Protein 3ZH9 (pdb70)

Secondary structure (DSSP, 8-state):
-HHHHHHHHHTT---SEEEEESS-HHHHHHHHHHHHHHH--GGGHHHHEEEEETTTS-HHHHHHHHTSPPSSSS-EEEEEE--GGGS-S-TTSS----HHHHHHHHHS--TTEEEEEEE--S---TTSHHHHHHHHHSEEEE-PPP-HHHHHHHHHHHHHTTT-EE-HHHHHHHHHHTTT-HHHHHHHHHHHHHHTTT--EE-HHHHHHHPPPPHHHHHHHHHHHHHTT-HHHHHHHHHHHHHTT--HHHHHHHHHHHHHHHHHHHHHHTTT--HHHHHHHHT--HHHHHHHHHHHTTS-HHHHHHHHHHHHHHHHHHHSS---HHHHHHHHHHHHHH-

Structure (mmCIF, N/CA/C/O backbone):
data_3ZH9
#
_entry.id   3ZH9
#
_cell.length_a   81.600
_cell.length_b   81.600
_cell.length_c   157.670
_cell.angle_alpha   90.00
_cell.angle_beta   90.00
_cell.angle_gamma   90.00
#
_symmetry.space_group_name_H-M   'P 43 21 2'
#
loop_
_entity.id
_entity.type
_entity.pdbx_description
1 polymer DELTA
2 non-polymer 'SULFATE ION'
3 non-polymer GLYCEROL
4 water water
#
loop_
_atom_site.group_PDB
_atom_site.id
_atom_site.type_symbol
_atom_site.label_atom_id
_atom_site.label_alt_id
_atom_site.label_comp_id
_atom_site.label_asym_id
_atom_site.label_entity_id
_atom_site.label_seq_id
_atom_site.pdbx_PDB_ins_code
_atom_site.Cartn_x
_atom_site.Cartn_y
_atom_site.Cartn_z
_atom_site.occupancy
_atom_site.B_iso_or_equiv
_atom_site.auth_seq_id
_atom_site.auth_comp_id
_atom_site.auth_asym_id
_atom_site.auth_atom_id
_atom_site.pdbx_PDB_model_num
ATOM 1 N N . MET A 1 1 ? 44.466 48.250 3.426 1.00 69.04 1 MET B N 1
ATOM 2 C CA . MET A 1 1 ? 44.366 49.706 3.400 1.00 63.03 1 MET B CA 1
ATOM 3 C C . MET A 1 1 ? 43.227 50.130 2.469 1.00 59.77 1 MET B C 1
ATOM 4 O O . MET A 1 1 ? 42.781 49.329 1.620 1.00 50.70 1 MET B O 1
ATOM 6 N N . VAL A 1 2 ? 42.773 51.381 2.608 1.00 47.02 2 VAL B N 1
ATOM 7 C CA . VAL A 1 2 ? 41.760 51.911 1.698 1.00 35.84 2 VAL B CA 1
ATOM 8 C C . VAL A 1 2 ? 42.205 51.711 0.253 1.00 35.44 2 VAL B C 1
ATOM 9 O O . VAL A 1 2 ? 41.407 51.378 -0.619 1.00 31.54 2 VAL B O 1
ATOM 13 N N . PHE A 1 3 ? 43.492 51.900 0.001 1.00 31.86 3 PHE B N 1
ATOM 14 C CA . PHE A 1 3 ? 44.010 51.850 -1.365 1.00 38.27 3 PHE B CA 1
ATOM 15 C C . PHE A 1 3 ? 43.910 50.456 -2.013 1.00 37.79 3 PHE B C 1
ATOM 16 O O . PHE A 1 3 ? 43.681 50.328 -3.212 1.00 35.28 3 PHE B O 1
ATOM 24 N N . ASP A 1 4 ? 44.041 49.420 -1.203 1.00 29.57 4 ASP B N 1
ATOM 25 C CA . ASP A 1 4 ? 43.926 48.043 -1.687 1.00 33.68 4 ASP B CA 1
ATOM 26 C C . ASP A 1 4 ? 42.514 47.847 -2.249 1.00 39.99 4 ASP B C 1
ATOM 27 O O . ASP A 1 4 ? 42.332 47.423 -3.389 1.00 36.93 4 ASP B O 1
ATOM 32 N N . VAL A 1 5 ? 41.515 48.189 -1.447 1.00 39.92 5 VAL B N 1
ATOM 33 C CA . VAL A 1 5 ? 40.143 48.137 -1.906 1.00 35.60 5 VAL B CA 1
ATOM 34 C C . VAL A 1 5 ? 39.924 48.990 -3.163 1.00 33.70 5 VAL B C 1
ATOM 35 O O . VAL A 1 5 ? 39.371 48.502 -4.144 1.00 34.09 5 VAL B O 1
ATOM 39 N N . TRP A 1 6 ? 40.371 50.245 -3.156 1.00 35.34 6 TRP B N 1
ATOM 40 C CA . TRP A 1 6 ? 40.091 51.126 -4.295 1.00 31.96 6 TRP B CA 1
ATOM 41 C C . TRP A 1 6 ? 40.676 50.583 -5.586 1.00 37.00 6 TRP B C 1
ATOM 42 O O . TRP A 1 6 ? 40.013 50.568 -6.618 1.00 40.29 6 TRP B O 1
ATOM 53 N N . LYS A 1 7 ? 41.918 50.122 -5.517 1.00 35.13 7 LYS B N 1
ATOM 54 C CA . LYS A 1 7 ? 42.585 49.526 -6.666 1.00 40.27 7 LYS B CA 1
ATOM 55 C C . LYS A 1 7 ? 41.889 48.239 -7.131 1.00 36.74 7 LYS B C 1
ATOM 56 O O . LYS A 1 7 ? 41.733 48.014 -8.330 1.00 35.98 7 LYS B O 1
ATOM 62 N N . SER A 1 8 ? 41.472 47.406 -6.182 1.00 35.99 8 SER B N 1
ATOM 63 C CA . SER A 1 8 ? 40.733 46.174 -6.500 1.00 37.32 8 SER B CA 1
ATOM 64 C C . SER A 1 8 ? 39.451 46.465 -7.287 1.00 33.33 8 SER B C 1
ATOM 65 O O . SER A 1 8 ? 39.176 45.831 -8.305 1.00 39.82 8 SER B O 1
ATOM 68 N N . LEU A 1 9 ? 38.671 47.426 -6.801 1.00 31.60 9 LEU B N 1
ATOM 69 C CA . LEU A 1 9 ? 37.408 47.772 -7.434 1.00 34.15 9 LEU B CA 1
ATOM 70 C C . LEU A 1 9 ? 37.639 48.177 -8.881 1.00 41.79 9 LEU B C 1
ATOM 71 O O . LEU A 1 9 ? 36.858 47.816 -9.761 1.00 36.13 9 LEU B O 1
ATOM 76 N N . LYS A 1 10 ? 38.722 48.917 -9.115 1.00 39.73 10 LYS B N 1
ATOM 77 C CA . LYS A 1 10 ? 39.066 49.367 -10.452 1.00 40.84 10 LYS B CA 1
ATOM 78 C C . LYS A 1 10 ? 39.527 48.234 -11.364 1.00 43.92 10 LYS B C 1
ATOM 79 O O . LYS A 1 10 ? 39.467 48.364 -12.580 1.00 51.15 10 LYS B O 1
ATOM 85 N N . LYS A 1 11 ? 39.997 47.130 -10.791 1.00 41.69 11 LYS B N 1
ATOM 86 C CA . LYS A 1 11 ? 40.397 45.975 -11.603 1.00 36.84 11 LYS B CA 1
ATOM 87 C C . LYS A 1 11 ? 39.217 45.052 -11.884 1.00 34.41 11 LYS B C 1
ATOM 88 O O . LYS A 1 11 ? 39.354 44.028 -12.553 1.00 42.27 11 LYS B O 1
ATOM 94 N N . GLY A 1 12 ? 38.050 45.422 -11.389 1.00 33.51 12 GLY B N 1
ATOM 95 C CA . GLY A 1 12 ? 36.890 44.581 -11.580 1.00 37.03 12 GLY B CA 1
ATOM 96 C C . GLY A 1 12 ? 36.812 43.505 -10.519 1.00 40.14 12 GLY B C 1
ATOM 97 O O . GLY A 1 12 ? 36.045 42.564 -10.645 1.00 39.49 12 GLY B O 1
ATOM 98 N N . GLU A 1 13 ? 37.590 43.653 -9.453 1.00 33.39 13 GLU B N 1
ATOM 99 C CA . GLU A 1 13 ? 37.541 42.689 -8.365 1.00 33.43 13 GLU B CA 1
ATOM 100 C C . GLU A 1 13 ? 36.589 43.175 -7.284 1.00 37.38 13 GLU B C 1
ATOM 101 O O . GLU A 1 13 ? 36.937 44.029 -6.453 1.00 36.88 13 GLU B O 1
ATOM 107 N N . VAL A 1 14 ? 35.365 42.658 -7.323 1.00 30.83 14 VAL B N 1
ATOM 108 C CA . VAL A 1 14 ? 34.354 43.046 -6.350 1.00 32.83 14 VAL B CA 1
ATOM 109 C C . VAL A 1 14 ? 33.900 41.789 -5.642 1.00 36.89 14 VAL B C 1
ATOM 110 O O . VAL A 1 14 ? 33.450 40.851 -6.286 1.00 32.99 14 VAL B O 1
ATOM 114 N N . HIS A 1 15 ? 34.050 41.765 -4.321 1.00 34.39 15 HIS B N 1
ATOM 115 C CA . HIS A 1 15 ? 33.778 40.561 -3.561 1.00 34.38 15 HIS B CA 1
ATOM 116 C C . HIS A 1 15 ? 32.378 40.581 -2.940 1.00 30.47 15 HIS B C 1
ATOM 117 O O . HIS A 1 15 ? 31.755 41.622 -2.856 1.00 31.65 15 HIS B O 1
ATOM 124 N N . PRO A 1 16 ? 31.870 39.406 -2.554 1.00 33.84 16 PRO B N 1
ATOM 125 C CA . PRO A 1 16 ? 30.486 39.304 -2.062 1.00 28.89 16 PRO B CA 1
ATOM 126 C C . PRO A 1 16 ? 30.297 39.929 -0.676 1.00 29.58 16 PRO B C 1
ATOM 127 O O . PRO A 1 16 ? 29.185 40.330 -0.365 1.00 27.57 16 PRO B O 1
ATOM 131 N N . VAL A 1 17 ? 31.354 40.003 0.135 1.00 27.54 17 VAL B N 1
ATOM 132 C CA . VAL A 1 17 ? 31.230 40.519 1.505 1.00 30.98 17 VAL B CA 1
ATOM 133 C C . VAL A 1 17 ? 32.412 41.438 1.865 1.00 30.22 17 VAL B C 1
ATOM 134 O O . VAL A 1 17 ? 33.592 41.048 1.738 1.00 25.17 17 VAL B O 1
ATOM 138 N N . TYR A 1 18 ? 32.090 42.656 2.302 1.00 25.74 18 TYR B N 1
ATOM 139 C CA . TYR A 1 18 ? 33.098 43.584 2.848 1.00 27.24 18 TYR B CA 1
ATOM 140 C C . TYR A 1 18 ? 32.739 43.968 4.266 1.00 31.62 18 TYR B C 1
ATOM 141 O O . TYR A 1 18 ? 31.561 44.041 4.631 1.00 36.10 18 TYR B O 1
ATOM 150 N N . CYS A 1 19 ? 33.768 44.224 5.060 1.00 24.28 19 CYS B N 1
ATOM 151 C CA . CYS A 1 19 ? 33.589 44.826 6.355 1.00 27.71 19 CYS B CA 1
ATOM 152 C C . CYS A 1 19 ? 34.505 46.034 6.438 1.00 29.78 19 CYS B C 1
ATOM 153 O O . CYS A 1 19 ? 35.749 45.908 6.510 1.00 31.73 19 CYS B O 1
ATOM 156 N N . LEU A 1 20 ? 33.887 47.205 6.392 1.00 31.75 20 LEU B N 1
ATOM 157 C CA . LEU A 1 20 ? 34.622 48.461 6.424 1.00 34.14 20 LEU B CA 1
ATOM 158 C C . LEU A 1 20 ? 34.494 49.012 7.841 1.00 42.00 20 LEU B C 1
ATOM 159 O O . LEU A 1 20 ? 33.383 49.232 8.338 1.00 33.91 20 LEU B O 1
ATOM 164 N N . TYR A 1 21 ? 35.621 49.206 8.509 1.00 37.43 21 TYR B N 1
ATOM 165 C CA . TYR A 1 21 ? 35.583 49.662 9.894 1.00 35.99 21 TYR B CA 1
ATOM 166 C C . TYR A 1 21 ? 36.650 50.719 10.168 1.00 33.27 21 TYR B C 1
ATOM 167 O O . TYR A 1 21 ? 37.484 51.017 9.313 1.00 37.63 21 TYR B O 1
ATOM 176 N N . GLY A 1 22 ? 36.611 51.292 11.364 1.00 40.86 22 GLY B N 1
ATOM 177 C CA . GLY A 1 22 ? 37.490 52.398 11.708 1.00 31.46 22 GLY B CA 1
ATOM 178 C C . GLY A 1 22 ? 36.678 53.660 11.868 1.00 39.13 22 GLY B C 1
ATOM 179 O O . GLY A 1 22 ? 35.513 53.736 11.442 1.00 39.48 22 GLY B O 1
ATOM 180 N N . LYS A 1 23 ? 37.293 54.667 12.471 1.00 47.76 23 LYS B N 1
ATOM 181 C CA . LYS A 1 23 ? 36.578 55.891 12.795 1.00 53.56 23 LYS B CA 1
ATOM 182 C C . LYS A 1 23 ? 36.770 56.999 11.761 1.00 53.48 23 LYS B C 1
ATOM 183 O O . LYS A 1 23 ? 36.200 58.079 11.897 1.00 57.14 23 LYS B O 1
ATOM 187 N N . GLU A 1 24 ? 37.569 56.744 10.731 1.00 45.39 24 GLU B N 1
ATOM 188 C CA . GLU A 1 24 ? 37.724 57.747 9.685 1.00 50.09 24 GLU B CA 1
ATOM 189 C C . GLU A 1 24 ? 36.550 57.664 8.710 1.00 51.14 24 GLU B C 1
ATOM 190 O O . GLU A 1 24 ? 36.657 57.085 7.628 1.00 51.38 24 GLU B O 1
ATOM 196 N N . THR A 1 25 ? 35.424 58.250 9.104 1.00 53.38 25 THR B N 1
ATOM 197 C CA . THR A 1 25 ? 34.173 58.032 8.383 1.00 63.41 25 THR B CA 1
ATOM 198 C C . THR A 1 25 ? 34.221 58.505 6.938 1.00 56.52 25 THR B C 1
ATOM 199 O O . THR A 1 25 ? 33.526 57.960 6.081 1.00 57.33 25 THR B O 1
ATOM 203 N N . TYR A 1 26 ? 35.052 59.503 6.666 1.00 46.12 26 TYR B N 1
ATOM 204 C CA . TYR A 1 26 ? 35.142 60.046 5.317 1.00 45.73 26 TYR B CA 1
ATOM 205 C C . TYR A 1 26 ? 35.604 58.978 4.327 1.00 43.11 26 TYR B C 1
ATOM 206 O O . TYR A 1 26 ? 35.077 58.873 3.220 1.00 46.89 26 TYR B O 1
ATOM 215 N N . LEU A 1 27 ? 36.598 58.197 4.736 1.00 39.18 27 LEU B N 1
ATOM 216 C CA . LEU A 1 27 ? 37.098 57.097 3.919 1.00 41.06 27 LEU B CA 1
ATOM 217 C C . LEU A 1 27 ? 36.105 55.935 3.827 1.00 40.71 27 LEU B C 1
ATOM 218 O O . LEU A 1 27 ? 36.024 55.247 2.807 1.00 40.10 27 LEU B O 1
ATOM 223 N N . LEU A 1 28 ? 35.357 55.706 4.895 1.00 40.17 28 LEU B N 1
ATOM 224 C CA . LEU A 1 28 ? 34.293 54.719 4.820 1.00 44.42 28 LEU B CA 1
ATOM 225 C C . LEU A 1 28 ? 33.303 55.177 3.751 1.00 40.34 28 LEU B C 1
ATOM 226 O O . LEU A 1 28 ? 32.924 54.409 2.868 1.00 41.85 28 LEU B O 1
ATOM 231 N N . GLN A 1 29 ? 32.931 56.452 3.817 1.00 45.50 29 GLN B N 1
ATOM 232 C CA . GLN A 1 29 ? 31.955 57.014 2.895 1.00 49.19 29 GLN B CA 1
ATOM 233 C C . GLN A 1 29 ? 32.466 56.949 1.484 1.00 37.44 29 GLN B C 1
ATOM 234 O O . GLN A 1 29 ? 31.742 56.560 0.581 1.00 39.40 29 GLN B O 1
ATOM 240 N N . GLU A 1 30 ? 33.716 57.341 1.288 1.00 36.81 30 GLU B N 1
ATOM 241 C CA . GLU A 1 30 ? 34.276 57.382 -0.059 1.00 37.50 30 GLU B CA 1
ATOM 242 C C . GLU A 1 30 ? 34.331 55.968 -0.672 1.00 38.65 30 GLU B C 1
ATOM 243 O O . GLU A 1 30 ? 34.070 55.778 -1.860 1.00 48.22 30 GLU B O 1
ATOM 249 N N . THR A 1 31 ? 34.637 54.978 0.159 1.00 38.89 31 THR B N 1
ATOM 250 C CA . THR A 1 31 ? 34.763 53.588 -0.291 1.00 37.86 31 THR B CA 1
ATOM 251 C C . THR A 1 31 ? 33.402 52.988 -0.648 1.00 34.98 31 THR B C 1
ATOM 252 O O . THR A 1 31 ? 33.249 52.316 -1.669 1.00 41.67 31 THR B O 1
ATOM 256 N N . VAL A 1 32 ? 32.418 53.228 0.209 1.00 40.34 32 VAL B N 1
ATOM 257 C CA . VAL A 1 32 ? 31.052 52.798 -0.057 1.00 45.10 32 VAL B CA 1
ATOM 258 C C . VAL A 1 32 ? 30.586 53.389 -1.384 1.00 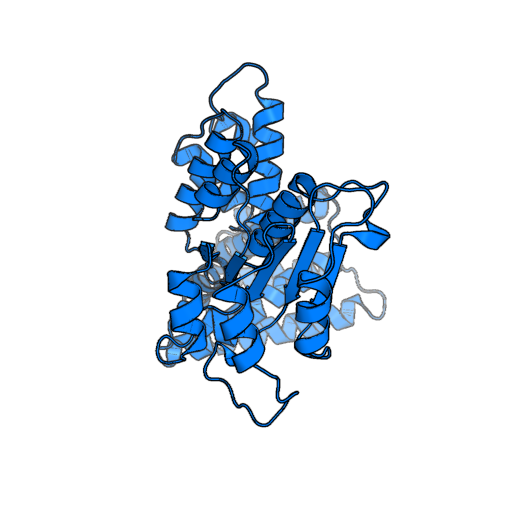43.41 32 VAL B C 1
ATOM 259 O O . VAL A 1 32 ? 29.920 52.733 -2.180 1.00 39.39 32 VAL B O 1
ATOM 263 N N . SER A 1 33 ? 30.964 54.638 -1.625 1.00 41.84 33 SER B N 1
ATOM 264 C CA . SER A 1 33 ? 30.592 55.311 -2.859 1.00 43.60 33 SER B CA 1
ATOM 265 C C . SER A 1 33 ? 31.256 54.659 -4.078 1.00 42.79 33 SER B C 1
ATOM 266 O O . SER A 1 33 ? 30.621 54.469 -5.120 1.00 41.53 33 SER B O 1
ATOM 269 N N . ARG A 1 34 ? 32.535 54.312 -3.952 1.00 38.84 34 ARG B N 1
ATOM 270 C CA . ARG A 1 34 ? 33.228 53.650 -5.055 1.00 39.44 34 ARG B CA 1
ATOM 271 C C . ARG A 1 34 ? 32.645 52.263 -5.304 1.00 41.01 34 ARG B C 1
ATOM 272 O O . ARG A 1 34 ? 32.619 51.784 -6.440 1.00 44.09 34 ARG B O 1
ATOM 280 N N . ILE A 1 35 ? 32.173 51.609 -4.253 1.00 37.64 35 ILE B N 1
ATOM 281 C CA . ILE A 1 35 ? 31.638 50.268 -4.457 1.00 45.96 35 ILE B CA 1
ATOM 282 C C . ILE A 1 35 ? 30.308 50.383 -5.182 1.00 45.14 35 ILE B C 1
ATOM 283 O O . ILE A 1 35 ? 30.008 49.587 -6.057 1.00 45.89 35 ILE B O 1
ATOM 288 N N . ARG A 1 36 ? 29.532 51.399 -4.812 1.00 48.06 36 ARG B N 1
ATOM 289 C CA . ARG A 1 36 ? 28.248 51.690 -5.443 1.00 49.07 36 ARG B CA 1
ATOM 290 C C . ARG A 1 36 ? 28.413 52.009 -6.928 1.00 51.54 36 ARG B C 1
ATOM 291 O O . ARG A 1 36 ? 27.719 51.443 -7.774 1.00 47.61 36 ARG B O 1
ATOM 299 N N . GLN A 1 37 ? 29.336 52.914 -7.238 1.00 50.53 37 GLN B N 1
ATOM 300 C CA . GLN A 1 37 ? 29.656 53.262 -8.623 1.00 47.14 37 GLN B CA 1
ATOM 301 C C . GLN A 1 37 ? 30.078 52.031 -9.408 1.00 53.75 37 GLN B C 1
ATOM 302 O O . GLN A 1 37 ? 29.910 51.966 -10.624 1.00 53.17 37 GLN B O 1
ATOM 308 N N . THR A 1 38 ? 30.652 51.057 -8.711 1.00 50.93 38 THR B N 1
ATOM 309 C CA . THR A 1 38 ? 31.072 49.825 -9.367 1.00 43.88 38 THR B CA 1
ATOM 310 C C . THR A 1 38 ? 29.906 48.847 -9.643 1.00 45.24 38 THR B C 1
ATOM 311 O O . THR A 1 38 ? 29.841 48.258 -10.717 1.00 42.73 38 THR B O 1
ATOM 315 N N . VAL A 1 39 ? 28.990 48.664 -8.694 1.00 46.10 39 VAL B N 1
ATOM 316 C CA . VAL A 1 39 ? 27.985 47.606 -8.869 1.00 51.99 39 VAL B CA 1
ATOM 317 C C . VAL A 1 39 ? 26.600 48.100 -9.299 1.00 49.55 39 VAL B C 1
ATOM 318 O O . VAL A 1 39 ? 25.867 47.379 -9.964 1.00 58.53 39 VAL B O 1
ATOM 322 N N . VAL A 1 40 ? 26.241 49.320 -8.919 1.00 48.89 40 VAL B N 1
ATOM 323 C CA . VAL A 1 40 ? 24.892 49.827 -9.161 1.00 57.09 40 VAL B CA 1
ATOM 324 C C . VAL A 1 40 ? 24.788 50.659 -10.439 1.00 59.72 40 VAL B C 1
ATOM 325 O O . VAL A 1 40 ? 25.678 51.455 -10.751 1.00 52.83 40 VAL B O 1
ATOM 329 N N . ASP A 1 41 ? 23.696 50.450 -11.177 1.00 60.02 41 ASP B N 1
ATOM 330 C CA . ASP A 1 41 ? 23.375 51.238 -12.363 1.00 63.53 41 ASP B CA 1
ATOM 331 C C . ASP A 1 41 ? 22.223 52.161 -12.009 1.00 67.19 41 ASP B C 1
ATOM 332 O O . ASP A 1 41 ? 21.220 51.725 -11.445 1.00 69.10 41 ASP B O 1
ATOM 337 N N . GLN A 1 42 ? 22.355 53.438 -12.336 1.00 68.44 42 GLN B N 1
ATOM 338 C CA . GLN A 1 42 ? 21.349 54.404 -11.917 1.00 76.11 42 GLN B CA 1
ATOM 339 C C . GLN A 1 42 ? 19.932 54.039 -12.362 1.00 76.38 42 GLN B C 1
ATOM 340 O O . GLN A 1 42 ? 18.966 54.355 -11.667 1.00 75.90 42 GLN B O 1
ATOM 346 N N . GLU A 1 43 ? 19.812 53.362 -13.504 1.00 73.76 43 GLU B N 1
ATOM 347 C CA . GLU A 1 43 ? 18.498 53.018 -14.051 1.00 69.52 43 GLU B CA 1
ATOM 348 C C . GLU A 1 43 ? 17.759 51.980 -13.203 1.00 69.63 43 GLU B C 1
ATOM 349 O O . GLU A 1 43 ? 16.534 51.868 -13.282 1.00 79.69 43 GLU B O 1
ATOM 351 N N . THR A 1 44 ? 18.501 51.232 -12.388 1.00 55.46 44 THR B N 1
ATOM 352 C CA . THR A 1 44 ? 17.913 50.185 -11.553 1.00 56.42 44 THR B CA 1
ATOM 353 C C . THR A 1 44 ? 18.247 50.349 -10.063 1.00 59.38 44 THR B C 1
ATOM 354 O O . THR A 1 44 ? 18.081 49.416 -9.276 1.00 53.10 44 THR B O 1
ATOM 358 N N . LYS A 1 45 ? 18.718 51.535 -9.675 1.00 58.75 45 LYS B N 1
ATOM 359 C CA . LYS A 1 45 ? 19.217 51.744 -8.311 1.00 54.92 45 LYS B CA 1
ATOM 360 C C . LYS A 1 45 ? 18.117 51.581 -7.258 1.00 58.81 45 LYS B C 1
ATOM 361 O O . LYS A 1 45 ? 18.386 51.186 -6.117 1.00 62.45 45 LYS B O 1
ATOM 366 N N . ASP A 1 46 ? 16.877 51.871 -7.641 1.00 59.42 46 ASP B N 1
ATOM 367 C CA . ASP A 1 46 ? 15.748 51.677 -6.733 1.00 68.02 46 ASP B CA 1
ATOM 368 C C . ASP A 1 46 ? 15.558 50.201 -6.379 1.00 66.70 46 ASP B C 1
ATOM 369 O O . ASP A 1 46 ? 14.996 49.865 -5.327 1.00 62.16 46 ASP B O 1
ATOM 374 N N . PHE A 1 47 ? 16.002 49.322 -7.275 1.00 58.14 47 PHE B N 1
ATOM 375 C CA . PHE A 1 47 ? 15.745 47.898 -7.133 1.00 45.31 47 PHE B CA 1
ATOM 376 C C . PHE A 1 47 ? 16.959 47.136 -6.621 1.00 46.82 47 PHE B C 1
ATOM 377 O O . PHE A 1 47 ? 16.816 46.105 -5.969 1.00 50.74 47 PHE B O 1
ATOM 385 N N . ASN A 1 48 ? 18.151 47.644 -6.914 1.00 46.57 48 ASN B N 1
ATOM 386 C CA . ASN A 1 48 ? 19.370 46.868 -6.681 1.00 47.37 48 ASN B CA 1
ATOM 387 C C . ASN A 1 48 ? 20.289 47.482 -5.627 1.00 44.63 48 ASN B C 1
ATOM 388 O O . ASN A 1 48 ? 21.440 47.070 -5.461 1.00 43.57 48 ASN B O 1
ATOM 393 N N . LEU A 1 49 ? 19.772 48.468 -4.907 1.00 39.13 49 LEU B N 1
ATOM 394 C CA . LEU A 1 49 ? 20.533 49.078 -3.830 1.00 40.29 49 LEU B CA 1
ATOM 395 C C . LEU A 1 49 ? 19.671 49.143 -2.589 1.00 47.25 49 LEU B C 1
ATOM 396 O O . LEU A 1 49 ? 18.523 49.569 -2.656 1.00 50.62 49 LEU B O 1
ATOM 401 N N . SER A 1 50 ? 20.204 48.699 -1.458 1.00 46.86 50 SER B N 1
ATOM 402 C CA . SER A 1 50 ? 19.475 48.815 -0.201 1.00 47.31 50 SER B CA 1
ATOM 403 C C . SER A 1 50 ? 20.432 49.219 0.898 1.00 51.67 50 SER B C 1
ATOM 404 O O . SER A 1 50 ? 21.555 48.708 0.980 1.00 43.70 50 SER B O 1
ATOM 407 N N . VAL A 1 51 ? 19.978 50.138 1.741 1.00 49.06 51 VAL B N 1
ATOM 408 C CA . VAL A 1 51 ? 20.748 50.587 2.885 1.00 41.02 51 VAL B CA 1
ATOM 409 C C . VAL A 1 51 ? 19.970 50.369 4.181 1.00 47.73 51 VAL B C 1
ATOM 410 O O . VAL A 1 51 ? 18.812 50.785 4.311 1.00 48.37 51 VAL B O 1
ATOM 414 N N . PHE A 1 52 ? 20.603 49.712 5.139 1.00 43.24 52 PHE B N 1
ATOM 415 C CA . PHE A 1 52 ? 19.985 49.513 6.441 1.00 45.06 52 PHE B CA 1
ATOM 416 C C . PHE A 1 52 ? 20.851 50.117 7.544 1.00 50.49 52 PHE B C 1
ATOM 417 O O . PHE A 1 52 ? 22.065 50.236 7.392 1.00 50.01 52 PHE B O 1
ATOM 425 N N . ASP A 1 53 ? 20.220 50.497 8.652 1.00 51.02 53 ASP B N 1
ATOM 426 C CA . ASP A 1 53 ? 20.938 50.980 9.833 1.00 49.82 53 ASP B CA 1
ATOM 427 C C . ASP A 1 53 ? 20.522 50.109 11.020 1.00 50.07 53 ASP B C 1
ATOM 428 O O . ASP A 1 53 ? 19.374 50.149 11.457 1.00 52.79 53 ASP B O 1
ATOM 433 N N . LEU A 1 54 ? 21.448 49.310 11.534 1.00 49.03 54 LEU B N 1
ATOM 434 C CA . LEU A 1 54 ? 21.106 48.356 12.581 1.00 49.41 54 LEU B CA 1
ATOM 435 C C . LEU A 1 54 ? 20.750 49.018 13.919 1.00 53.39 54 LEU B C 1
ATOM 436 O O . LEU A 1 54 ? 20.371 48.336 14.873 1.00 58.79 54 LEU B O 1
ATOM 441 N N . GLU A 1 55 ? 20.875 50.339 13.989 1.00 44.64 55 GLU B N 1
ATOM 442 C CA . GLU A 1 55 ? 20.385 51.072 15.147 1.00 55.91 55 GLU B CA 1
ATOM 443 C C . GLU A 1 55 ? 18.862 50.997 15.208 1.00 56.65 55 GLU B C 1
ATOM 444 O O . GLU A 1 55 ? 18.274 51.104 16.283 1.00 56.54 55 GLU B O 1
ATOM 450 N N . GLU A 1 56 ? 18.237 50.981 14.035 1.00 52.94 56 GLU B N 1
ATOM 451 C CA . GLU A 1 56 ? 16.783 50.988 13.922 1.00 60.51 56 GLU B CA 1
ATOM 452 C C . GLU A 1 56 ? 16.126 49.938 13.023 1.00 57.94 56 GLU B C 1
ATOM 453 O O . GLU A 1 56 ? 14.913 49.794 13.043 1.00 57.92 56 GLU B O 1
ATOM 459 N N . ASP A 1 57 ? 16.913 49.229 12.225 1.00 48.80 57 ASP B N 1
ATOM 460 C CA . ASP A 1 57 ? 16.377 48.286 11.240 1.00 46.62 57 ASP B CA 1
ATOM 461 C C . ASP A 1 57 ? 16.732 46.856 11.600 1.00 50.77 57 ASP B C 1
ATOM 462 O O . ASP A 1 57 ? 17.768 46.611 12.218 1.00 55.64 57 ASP B O 1
ATOM 467 N N . PRO A 1 58 ? 15.871 45.904 11.207 1.00 50.45 58 PRO B N 1
ATOM 468 C CA . PRO A 1 58 ? 16.093 44.475 11.459 1.00 43.21 58 PRO B CA 1
ATOM 469 C C . PRO A 1 58 ? 17.148 43.862 10.534 1.00 47.32 58 PRO B C 1
ATOM 470 O O . PRO A 1 58 ? 17.150 44.093 9.325 1.00 47.50 58 PRO B O 1
ATOM 474 N N . LEU A 1 59 ? 18.035 43.069 11.117 1.00 51.37 59 LEU B N 1
ATOM 475 C CA . LEU A 1 59 ? 19.083 42.409 10.359 1.00 51.06 59 LEU B CA 1
ATOM 476 C C . LEU A 1 59 ? 18.485 41.445 9.342 1.00 55.43 59 LEU B C 1
ATOM 477 O O . LEU A 1 59 ? 19.000 41.295 8.241 1.00 60.97 59 LEU B O 1
ATOM 482 N N . ASP A 1 60 ? 17.384 40.803 9.703 1.00 59.31 60 ASP B N 1
ATOM 483 C CA . ASP A 1 60 ? 16.798 39.788 8.835 1.00 66.56 60 ASP B CA 1
ATOM 484 C C . ASP A 1 60 ? 16.342 40.350 7.484 1.00 61.03 60 ASP B C 1
ATOM 485 O O . ASP A 1 60 ? 16.377 39.649 6.471 1.00 58.84 60 ASP B O 1
ATOM 490 N N . GLN A 1 61 ? 15.922 41.609 7.464 1.00 50.95 61 GLN B N 1
ATOM 491 C CA . GLN A 1 61 ? 15.448 42.212 6.224 1.00 48.66 61 GLN B CA 1
ATOM 492 C C . GLN A 1 61 ? 16.631 42.489 5.291 1.00 49.39 61 GLN B C 1
ATOM 493 O O . GLN A 1 61 ? 16.531 42.311 4.078 1.00 47.50 61 GLN B O 1
ATOM 499 N N . ALA A 1 62 ? 17.746 42.918 5.877 1.00 43.32 62 ALA B N 1
ATOM 500 C CA . ALA A 1 62 ? 18.991 43.102 5.146 1.00 40.64 62 ALA B CA 1
ATOM 501 C C . ALA A 1 62 ? 19.427 41.787 4.517 1.00 42.81 62 ALA B C 1
ATOM 502 O O . ALA A 1 62 ? 19.786 41.747 3.349 1.00 46.64 62 ALA B O 1
ATOM 504 N N . ILE A 1 63 ? 19.373 40.704 5.282 1.00 44.89 63 ILE B N 1
ATOM 505 C CA . ILE A 1 63 ? 19.717 39.391 4.732 1.00 47.54 63 ILE B CA 1
ATOM 506 C C . ILE A 1 63 ? 18.728 38.916 3.663 1.00 52.96 63 ILE B C 1
ATOM 507 O O . ILE A 1 63 ? 19.130 38.311 2.655 1.00 44.44 63 ILE B O 1
ATOM 512 N N . ALA A 1 64 ? 17.440 39.182 3.869 1.00 48.12 64 ALA B N 1
ATOM 513 C CA . ALA A 1 64 ? 16.434 38.774 2.892 1.00 47.09 64 ALA B CA 1
ATOM 514 C C . ALA A 1 64 ? 16.650 39.531 1.582 1.00 43.56 64 ALA B C 1
ATOM 515 O O . ALA A 1 64 ? 16.513 38.970 0.487 1.00 39.29 64 ALA B O 1
ATOM 517 N N . ASP A 1 65 ? 16.993 40.809 1.691 1.00 33.60 65 ASP B N 1
ATOM 518 C CA . ASP A 1 65 ? 17.391 41.565 0.501 1.00 45.52 65 ASP B CA 1
ATOM 519 C C . ASP A 1 65 ? 18.612 40.958 -0.185 1.00 40.34 65 ASP B C 1
ATOM 520 O O . ASP A 1 65 ? 18.659 40.849 -1.411 1.00 42.40 65 ASP B O 1
ATOM 525 N N . ALA A 1 66 ? 19.601 40.577 0.612 1.00 40.19 66 ALA B N 1
ATOM 526 C CA . ALA A 1 66 ? 20.868 40.099 0.063 1.00 36.73 66 ALA B CA 1
ATOM 527 C C . ALA A 1 66 ? 20.621 38.808 -0.705 1.00 44.71 66 ALA B C 1
ATOM 528 O O . ALA A 1 66 ? 21.310 38.498 -1.677 1.00 36.78 66 ALA B O 1
ATOM 530 N N . GLU A 1 67 ? 19.602 38.066 -0.284 1.00 46.84 67 GLU B N 1
ATOM 531 C CA . GLU A 1 67 ? 19.322 36.789 -0.909 1.00 46.47 67 GLU B CA 1
ATOM 532 C C . GLU A 1 67 ? 18.337 36.879 -2.073 1.00 48.93 67 GLU B C 1
ATOM 533 O O . GLU A 1 67 ? 17.911 35.872 -2.616 1.00 54.17 67 GLU B O 1
ATOM 539 N N . THR A 1 68 ? 18.013 38.102 -2.474 1.00 52.43 68 THR B N 1
ATOM 540 C CA . THR A 1 68 ? 17.162 38.335 -3.635 1.00 44.07 68 THR B CA 1
ATOM 541 C C . THR A 1 68 ? 18.029 38.511 -4.875 1.00 43.07 68 THR B C 1
ATOM 542 O O . THR A 1 68 ? 19.056 39.191 -4.821 1.00 45.91 68 THR B O 1
ATOM 546 N N . PHE A 1 69 ? 17.629 37.901 -5.988 1.00 43.07 69 PHE B N 1
ATOM 547 C CA . PHE A 1 69 ? 18.304 38.128 -7.259 1.00 40.36 69 PHE B CA 1
ATOM 548 C C . PHE A 1 69 ? 18.292 39.613 -7.595 1.00 46.89 69 PHE B C 1
ATOM 549 O O . PHE A 1 69 ? 17.337 40.320 -7.272 1.00 48.07 69 PHE B O 1
ATOM 557 N N . PRO A 1 70 ? 19.349 40.091 -8.264 1.00 43.07 70 PRO B N 1
ATOM 558 C CA . PRO A 1 70 ? 19.275 41.454 -8.786 1.00 44.35 70 PRO B CA 1
ATOM 559 C C . PRO A 1 70 ? 18.133 41.567 -9.787 1.00 49.05 70 PRO B C 1
ATOM 560 O O . PRO A 1 70 ? 17.693 40.589 -10.414 1.00 45.25 70 PRO B O 1
ATOM 564 N N . PHE A 1 71 ? 17.645 42.782 -9.944 1.00 49.77 71 PHE B N 1
ATOM 565 C CA . PHE A 1 71 ? 16.535 42.998 -10.837 1.00 48.86 71 PHE B CA 1
ATOM 566 C C . PHE A 1 71 ? 17.027 43.762 -12.048 1.00 47.52 71 PHE B C 1
ATOM 567 O O . PHE A 1 71 ? 17.439 44.921 -11.938 1.00 50.24 71 PHE B O 1
ATOM 575 N N . MET A 1 72 ? 16.987 43.100 -13.200 1.00 49.31 72 MET B N 1
ATOM 576 C CA . MET A 1 72 ? 17.458 43.689 -14.447 1.00 52.74 72 MET B CA 1
ATOM 577 C C . MET A 1 72 ? 18.840 44.291 -14.261 1.00 55.57 72 MET B C 1
ATOM 578 O O . MET A 1 72 ? 19.108 45.419 -14.680 1.00 57.44 72 MET B O 1
ATOM 583 N N . GLY A 1 73 ? 19.707 43.520 -13.615 1.00 49.72 73 GLY B N 1
ATOM 584 C CA . GLY A 1 73 ? 21.067 43.932 -13.341 1.00 52.41 73 GLY B CA 1
ATOM 585 C C . GLY A 1 73 ? 21.878 42.695 -13.033 1.00 60.03 73 GLY B C 1
ATOM 586 O O . GLY A 1 73 ? 21.310 41.626 -12.803 1.00 62.67 73 GLY B O 1
ATOM 587 N N . GLU A 1 74 ? 23.200 42.835 -13.026 1.00 62.38 74 GLU B N 1
ATOM 588 C CA . GLU A 1 74 ? 24.087 41.707 -12.773 1.00 61.70 74 GLU B CA 1
ATOM 589 C C . GLU A 1 74 ? 24.287 41.513 -11.279 1.00 51.25 74 GLU B C 1
ATOM 590 O O . GLU A 1 74 ? 24.456 40.395 -10.806 1.00 53.12 74 GLU B O 1
ATOM 592 N N . ARG A 1 75 ? 24.269 42.611 -10.535 1.00 44.48 75 ARG B N 1
ATOM 593 C CA . ARG A 1 75 ? 24.560 42.554 -9.113 1.00 39.03 75 ARG B CA 1
ATOM 594 C C . ARG A 1 75 ? 23.651 43.459 -8.313 1.00 40.08 75 ARG B C 1
ATOM 595 O O . ARG A 1 75 ? 23.106 44.434 -8.823 1.00 45.69 75 ARG B O 1
ATOM 603 N N . ARG A 1 76 ? 23.544 43.136 -7.032 1.00 39.29 76 ARG B N 1
ATOM 604 C CA . ARG A 1 76 ? 22.756 43.874 -6.070 1.00 41.34 76 ARG B CA 1
ATOM 605 C C . AR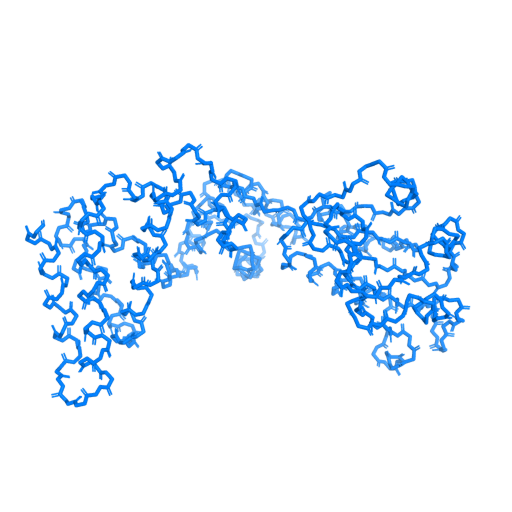G A 1 76 ? 23.747 44.397 -5.022 1.00 36.92 76 ARG B C 1
ATOM 606 O O . ARG A 1 76 ? 24.788 43.786 -4.800 1.00 33.54 76 ARG B O 1
ATOM 614 N N . LEU A 1 77 ? 23.455 45.548 -4.423 1.00 36.68 77 LEU B N 1
ATOM 615 C CA . LEU A 1 77 ? 24.289 46.099 -3.359 1.00 32.85 77 LEU B CA 1
ATOM 616 C C . LEU A 1 77 ? 23.476 46.255 -2.084 1.00 38.84 77 LEU B C 1
ATOM 617 O O . LEU A 1 77 ? 22.432 46.896 -2.082 1.00 38.01 77 LEU B O 1
ATOM 622 N N . VAL A 1 78 ? 23.956 45.676 -0.993 1.00 36.85 78 VAL B N 1
ATOM 623 C CA . VAL A 1 78 ? 23.242 45.762 0.270 1.00 34.19 78 VAL B CA 1
ATOM 624 C C . VAL A 1 78 ? 24.181 46.322 1.324 1.00 38.28 78 VAL B C 1
ATOM 625 O O . VAL A 1 78 ? 25.234 45.740 1.606 1.00 36.90 78 VAL B O 1
ATOM 629 N N . ILE A 1 79 ? 23.806 47.464 1.889 1.00 35.96 79 ILE B N 1
ATOM 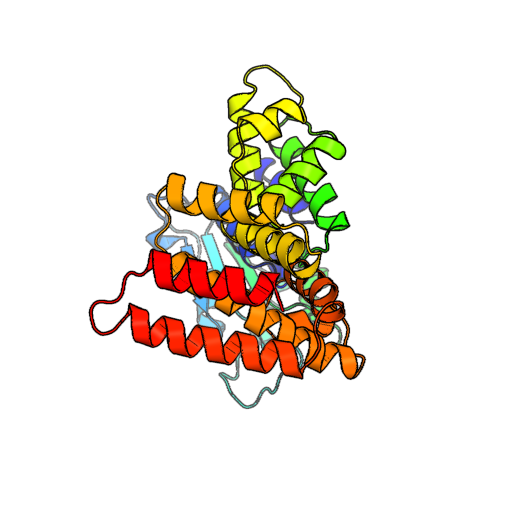630 C CA . ILE A 1 79 ? 24.640 48.137 2.872 1.00 40.39 79 ILE B CA 1
ATOM 631 C C . ILE A 1 79 ? 24.001 48.062 4.251 1.00 41.24 79 ILE B C 1
ATOM 632 O O . ILE A 1 79 ? 22.814 48.358 4.428 1.00 44.27 79 ILE B O 1
ATOM 637 N N . VAL A 1 80 ? 24.798 47.641 5.221 1.00 39.72 80 VAL B N 1
ATOM 638 C CA . VAL A 1 80 ? 24.329 47.434 6.580 1.00 37.30 80 VAL B CA 1
ATOM 639 C C . VAL A 1 80 ? 25.199 48.218 7.545 1.00 41.44 80 VAL B C 1
ATOM 640 O O . VAL A 1 80 ? 26.333 47.819 7.838 1.00 39.68 80 VAL B O 1
ATOM 644 N N . LYS A 1 81 ? 24.675 49.343 8.030 1.00 42.29 81 LYS B N 1
ATOM 645 C CA . LYS A 1 81 ? 25.436 50.211 8.930 1.00 44.11 81 LYS B CA 1
ATOM 646 C C . LYS A 1 81 ? 25.278 49.854 10.408 1.00 46.47 81 LYS B C 1
ATOM 647 O O . LYS A 1 81 ? 24.227 49.359 10.833 1.00 44.04 81 LYS B O 1
ATOM 653 N N . ASN A 1 82 ? 26.334 50.123 11.178 1.00 45.04 82 ASN B N 1
ATOM 654 C CA . ASN A 1 82 ? 26.308 50.102 12.648 1.00 45.56 82 ASN B CA 1
ATOM 655 C C . ASN A 1 82 ? 26.049 48.758 13.330 1.00 50.40 82 ASN B C 1
ATOM 656 O O . ASN A 1 82 ? 25.117 48.639 14.129 1.00 49.11 82 ASN B O 1
ATOM 661 N N . PRO A 1 83 ? 26.873 47.748 13.023 1.00 46.33 83 PRO B N 1
ATOM 662 C CA . PRO A 1 83 ? 26.818 46.485 13.766 1.00 48.33 83 PRO B CA 1
ATOM 663 C C . PRO A 1 83 ? 27.503 46.627 15.126 1.00 47.23 83 PRO B C 1
ATOM 664 O O . PRO A 1 83 ? 28.590 46.084 15.325 1.00 42.54 83 PRO B O 1
ATOM 668 N N . TYR A 1 84 ? 26.859 47.349 16.042 1.00 42.82 84 TYR B N 1
ATOM 669 C CA . TYR A 1 84 ? 27.416 47.643 17.363 1.00 46.35 84 TYR B CA 1
ATOM 670 C C . TYR A 1 84 ? 27.730 46.379 18.152 1.00 53.43 84 TYR B C 1
ATOM 671 O O . TYR A 1 84 ? 28.588 46.384 19.029 1.00 52.81 84 TYR B O 1
ATOM 680 N N . PHE A 1 85 ? 27.028 45.299 17.837 1.00 48.78 85 PHE B N 1
ATOM 681 C CA . PHE A 1 85 ? 27.258 44.025 18.500 1.00 52.82 85 PHE B CA 1
ATOM 682 C C . PHE A 1 85 ? 28.612 43.414 18.121 1.00 56.95 85 PHE B C 1
ATOM 683 O O . PHE A 1 85 ? 28.985 42.371 18.647 1.00 61.43 85 PHE B O 1
ATOM 691 N N . LEU A 1 86 ? 29.333 44.057 17.204 1.00 53.73 86 LEU B N 1
ATOM 692 C CA . LEU A 1 86 ? 30.704 43.656 16.877 1.00 56.95 86 LEU B CA 1
ATOM 693 C C . LEU A 1 86 ? 31.712 44.240 17.873 1.00 59.81 86 LEU B C 1
ATOM 694 O O . LEU A 1 86 ? 32.859 43.793 17.941 1.00 53.35 86 LEU B O 1
ATOM 699 N N . THR A 1 87 ? 31.270 45.242 18.634 1.00 60.71 87 THR B N 1
ATOM 700 C CA . THR A 1 87 ? 32.068 45.846 19.703 1.00 67.02 87 THR B CA 1
ATOM 701 C C . THR A 1 87 ? 31.722 45.223 21.053 1.00 75.55 87 THR B C 1
ATOM 702 O O . THR A 1 87 ? 30.975 44.249 21.122 1.00 72.28 87 THR B O 1
ATOM 706 N N . GLY A 1 88 ? 32.252 45.799 22.128 1.00 89.00 88 GLY B N 1
ATOM 707 C CA . GLY A 1 88 ? 31.965 45.316 23.469 1.00 96.37 88 GLY B CA 1
ATOM 708 C C . GLY A 1 88 ? 31.078 46.240 24.286 1.00 103.73 88 GLY B C 1
ATOM 709 O O . GLY A 1 88 ? 31.073 46.173 25.513 1.00 108.13 88 GLY B O 1
ATOM 710 N N . GLU A 1 89 ? 30.318 47.095 23.606 1.00 109.31 89 GLU B N 1
ATOM 711 C CA . GLU A 1 89 ? 29.478 48.088 24.276 1.00 117.74 89 GLU B CA 1
ATOM 712 C C . GLU A 1 89 ? 28.275 47.478 25.002 1.00 125.22 89 GLU B C 1
ATOM 713 O O . GLU A 1 89 ? 27.933 46.314 24.789 1.00 124.23 89 GLU B O 1
ATOM 715 N N . LYS A 1 90 ? 27.640 48.282 25.854 1.00 130.72 90 LYS B N 1
ATOM 716 C CA . LYS A 1 90 ? 26.486 47.847 26.641 1.00 134.95 90 LYS B CA 1
ATOM 717 C C . LYS A 1 90 ? 25.325 47.407 25.755 1.00 137.69 90 LYS B C 1
ATOM 718 O O . LYS A 1 90 ? 24.694 48.227 25.088 1.00 134.10 90 LYS B O 1
ATOM 720 N N . LYS A 1 91 ? 25.038 46.109 25.777 1.00 145.00 91 LYS B N 1
ATOM 721 C CA . LYS A 1 91 ? 24.101 45.497 24.838 1.00 151.47 91 LYS B CA 1
ATOM 722 C C . LYS A 1 91 ? 22.623 45.651 25.207 1.00 159.42 91 LYS B C 1
ATOM 723 O O . LYS A 1 91 ? 21.748 45.180 24.476 1.00 160.79 91 LYS B O 1
ATOM 725 N N . LYS A 1 92 ? 22.341 46.310 26.327 1.00 162.41 92 LYS B N 1
ATOM 726 C CA . LYS A 1 92 ? 20.966 46.429 26.810 1.00 162.78 92 LYS B CA 1
ATOM 727 C C . LYS A 1 92 ? 20.163 47.508 26.082 1.00 161.61 92 LYS B C 1
ATOM 728 O O . LYS A 1 92 ? 18.937 47.427 25.992 1.00 162.91 92 LYS B O 1
ATOM 730 N N . GLU A 1 93 ? 20.835 48.557 25.632 1.00 156.91 93 GLU B N 1
ATOM 731 C CA . GLU A 1 93 ? 20.154 49.716 25.048 1.00 150.51 93 GLU B CA 1
ATOM 732 C C . GLU A 1 93 ? 19.343 49.587 23.748 1.00 140.37 93 GLU B C 1
ATOM 733 O O . GLU A 1 93 ? 18.286 50.199 23.625 1.00 141.72 93 GLU B O 1
ATOM 735 N N . LYS A 1 94 ? 19.837 48.828 22.777 1.00 125.34 94 LYS B N 1
ATOM 736 C CA . LYS A 1 94 ? 19.200 48.779 21.463 1.00 111.30 94 LYS B CA 1
ATOM 737 C C . LYS A 1 94 ? 18.633 47.426 21.023 1.00 99.31 94 LYS B C 1
ATOM 738 O O . LYS A 1 94 ? 18.536 46.505 21.824 1.00 101.52 94 LYS B O 1
ATOM 740 N N . ILE A 1 95 ? 18.227 47.345 19.755 1.00 79.63 95 ILE B N 1
ATOM 741 C CA . ILE A 1 95 ? 17.631 46.135 19.177 1.00 82.00 95 ILE B CA 1
ATOM 742 C C . ILE A 1 95 ? 18.474 44.874 19.396 1.00 83.77 95 ILE B C 1
ATOM 743 O O . ILE A 1 95 ? 19.699 44.899 19.254 1.00 79.76 95 ILE B O 1
ATOM 748 N N . GLU A 1 96 ? 17.811 43.771 19.726 1.00 86.11 96 GLU B N 1
ATOM 749 C CA . GLU A 1 96 ? 18.486 42.488 19.882 1.00 86.40 96 GLU B CA 1
ATOM 750 C C . GLU A 1 96 ? 18.432 41.713 18.572 1.00 88.25 96 GLU B C 1
ATOM 751 O O . GLU A 1 96 ? 17.476 40.982 18.312 1.00 95.02 96 GLU B O 1
ATOM 753 N N . HIS A 1 97 ? 19.470 41.871 17.756 1.00 86.85 97 HIS B N 1
ATOM 754 C CA . HIS A 1 97 ? 19.489 41.334 16.397 1.00 80.61 97 HIS B CA 1
ATOM 755 C C . HIS A 1 97 ? 19.689 39.825 16.313 1.00 85.02 97 HIS B C 1
ATOM 756 O O . HIS A 1 97 ? 19.940 39.158 17.315 1.00 87.46 97 HIS B O 1
ATOM 763 N N . ASN A 1 98 ? 19.528 39.306 15.101 1.00 82.49 98 ASN B N 1
ATOM 764 C CA . ASN A 1 98 ? 19.782 37.916 14.764 1.00 75.53 98 ASN B CA 1
ATOM 765 C C . ASN A 1 98 ? 21.188 37.726 14.213 1.00 71.28 98 ASN B C 1
ATOM 766 O O . ASN A 1 98 ? 21.352 37.501 13.023 1.00 66.61 98 ASN B O 1
ATOM 771 N N . VAL A 1 99 ? 22.198 37.808 15.063 1.00 69.14 99 VAL B N 1
ATOM 772 C CA . VAL A 1 99 ? 23.579 37.708 14.618 1.00 68.04 99 VAL B CA 1
ATOM 773 C C . VAL A 1 99 ? 23.875 36.376 13.927 1.00 62.50 99 VAL B C 1
ATOM 774 O O . VAL A 1 99 ? 24.590 36.342 12.933 1.00 64.43 99 VAL B O 1
ATOM 778 N N . SER A 1 100 ? 23.307 35.288 14.438 1.00 64.69 100 SER B N 1
ATOM 779 C CA . SER A 1 100 ? 23.585 33.953 13.895 1.00 67.55 100 SER B CA 1
ATOM 780 C C . SER A 1 100 ? 23.218 33.809 12.410 1.00 60.45 100 SER B C 1
ATOM 781 O O . SER A 1 100 ? 23.895 33.113 11.656 1.00 62.44 100 SER B O 1
ATOM 784 N N . ALA A 1 101 ? 22.141 34.467 12.000 1.00 62.29 101 ALA B N 1
ATOM 785 C CA . ALA A 1 101 ? 21.718 34.436 10.608 1.00 57.77 101 ALA B CA 1
ATOM 786 C C . ALA A 1 101 ? 22.733 35.180 9.738 1.00 54.03 101 ALA B C 1
ATOM 787 O O . ALA A 1 101 ? 23.025 34.774 8.613 1.00 51.70 101 ALA B O 1
ATOM 789 N N . LEU A 1 102 ? 23.272 36.269 10.275 1.00 52.15 102 LEU B N 1
ATOM 790 C CA . LEU A 1 102 ? 24.327 37.015 9.606 1.00 51.27 102 LEU B CA 1
ATOM 791 C C . LEU A 1 102 ? 25.618 36.194 9.469 1.00 48.20 102 LEU B C 1
ATOM 792 O O . LEU A 1 102 ? 26.232 36.175 8.401 1.00 42.75 102 LEU B O 1
ATOM 797 N N . GLU A 1 103 ? 26.031 35.522 10.545 1.00 49.02 103 GLU B N 1
ATOM 798 C CA . GLU A 1 103 ? 27.171 34.616 10.469 1.00 51.40 103 GLU B CA 1
ATOM 799 C C . GLU A 1 103 ? 26.943 33.616 9.356 1.00 52.46 103 GLU B C 1
ATOM 800 O O . GLU A 1 103 ? 27.834 33.368 8.550 1.00 52.07 103 GLU B O 1
ATOM 806 N N . SER A 1 104 ? 25.747 33.027 9.329 1.00 48.79 104 SER B N 1
ATOM 807 C CA . SER A 1 104 ? 25.392 32.068 8.290 1.00 50.50 104 SER B CA 1
ATOM 808 C C . SER A 1 104 ? 25.505 32.672 6.903 1.00 41.04 104 SER B C 1
ATOM 809 O O . SER A 1 104 ? 26.032 32.040 5.999 1.00 42.85 104 SER B O 1
ATOM 812 N N . TYR A 1 105 ? 24.986 33.888 6.735 1.00 45.69 105 TYR B N 1
ATOM 813 C CA . TYR A 1 105 ? 25.046 34.564 5.440 1.00 43.85 105 TYR B CA 1
ATOM 814 C C . TYR A 1 105 ? 26.478 34.815 4.953 1.00 38.01 105 TYR B C 1
ATOM 815 O O . TYR A 1 105 ? 26.793 34.511 3.808 1.00 39.59 105 TYR B O 1
ATOM 824 N N . ILE A 1 106 ? 27.335 35.393 5.791 1.00 43.32 106 ILE B N 1
ATOM 825 C CA . ILE A 1 106 ? 28.681 35.734 5.312 1.00 45.63 106 ILE B CA 1
ATOM 826 C C . ILE A 1 106 ? 29.498 34.473 5.041 1.00 40.93 106 ILE B C 1
ATOM 827 O O . ILE A 1 106 ? 30.431 34.484 4.251 1.00 41.23 106 ILE B O 1
ATOM 832 N N . GLN A 1 107 ? 29.118 33.381 5.687 1.00 44.93 107 GLN B N 1
ATOM 833 C CA . GLN A 1 107 ? 29.787 32.103 5.470 1.00 54.37 107 GLN B CA 1
ATOM 834 C C . GLN A 1 107 ? 29.364 31.470 4.149 1.00 46.56 107 GLN B C 1
ATOM 835 O O . GLN A 1 107 ? 30.101 30.686 3.562 1.00 47.83 107 GLN B O 1
ATOM 841 N N . SER A 1 108 ? 28.176 31.829 3.678 1.00 43.76 108 SER B N 1
ATOM 842 C CA . SER A 1 108 ? 27.668 31.328 2.404 1.00 45.55 108 SER B CA 1
ATOM 843 C C . SER A 1 108 ? 26.814 32.405 1.733 1.00 48.09 108 SER B C 1
ATOM 844 O O . SER A 1 108 ? 25.582 32.313 1.723 1.00 38.18 108 SER B O 1
ATOM 847 N N . PRO A 1 109 ? 27.465 33.449 1.193 1.00 43.33 109 PRO B N 1
ATOM 848 C CA . PRO A 1 109 ? 26.715 34.645 0.783 1.00 38.79 109 PRO B CA 1
ATOM 849 C C . PRO A 1 109 ? 26.171 34.489 -0.628 1.00 40.93 109 PRO B C 1
ATOM 850 O O . PRO A 1 109 ? 26.570 33.563 -1.329 1.00 36.40 109 PRO B O 1
ATOM 854 N N . ALA A 1 110 ? 25.265 35.370 -1.039 1.00 37.55 110 ALA B N 1
ATOM 855 C CA . ALA A 1 110 ? 24.662 35.243 -2.365 1.00 37.90 110 ALA B CA 1
ATOM 856 C C . ALA A 1 110 ? 25.637 35.784 -3.399 1.00 37.07 110 ALA B C 1
ATOM 857 O O . ALA A 1 110 ? 26.119 36.902 -3.261 1.00 38.20 110 ALA B O 1
ATOM 859 N N . PRO A 1 111 ? 25.926 34.995 -4.442 1.00 41.72 111 PRO B N 1
ATOM 860 C CA . PRO A 1 111 ? 27.014 35.363 -5.357 1.00 42.41 111 PRO B CA 1
ATOM 861 C C . PRO A 1 111 ? 26.696 36.621 -6.166 1.00 45.17 111 PRO B C 1
ATOM 862 O O . PRO A 1 111 ? 27.594 37.307 -6.669 1.00 38.99 111 PRO B O 1
ATOM 866 N N . TYR A 1 112 ? 25.411 36.937 -6.258 1.00 41.09 112 TYR B N 1
ATOM 867 C CA . TYR A 1 112 ? 24.944 38.062 -7.058 1.00 41.92 112 TYR B CA 1
ATOM 868 C C . TYR A 1 112 ? 24.791 39.344 -6.232 1.00 36.73 112 TYR B C 1
ATOM 869 O O . TYR A 1 112 ? 24.400 40.388 -6.746 1.00 45.37 112 TYR B O 1
ATOM 878 N N . THR A 1 113 ? 25.098 39.244 -4.947 1.00 30.57 113 THR B N 1
ATOM 879 C CA . THR A 1 113 ? 24.988 40.365 -4.023 1.00 32.29 113 THR B CA 1
ATOM 880 C C . THR A 1 113 ? 26.367 40.796 -3.531 1.00 33.15 113 THR B C 1
ATOM 881 O O . THR A 1 113 ? 27.225 39.960 -3.232 1.00 35.37 113 THR B O 1
ATOM 885 N N . VAL A 1 114 ? 26.586 42.100 -3.474 1.00 28.34 114 VAL B N 1
ATOM 886 C CA . VAL A 1 114 ? 27.702 42.650 -2.707 1.00 28.03 114 VAL B CA 1
ATOM 887 C C . VAL A 1 114 ? 27.162 43.193 -1.382 1.00 36.36 114 VAL B C 1
ATOM 888 O O . VAL A 1 114 ? 26.373 44.149 -1.350 1.00 37.75 114 VAL B O 1
ATOM 892 N N . PHE A 1 115 ? 27.584 42.558 -0.294 1.00 31.64 115 PHE B N 1
ATOM 893 C CA . PHE A 1 115 ? 27.099 42.858 1.056 1.00 28.87 115 PHE B CA 1
ATOM 894 C C . PHE A 1 115 ? 28.192 43.618 1.825 1.00 35.04 115 PHE B C 1
ATOM 895 O O . PHE A 1 115 ? 29.290 43.084 2.055 1.00 34.90 115 PHE B O 1
ATOM 903 N N . VAL A 1 116 ? 27.903 44.856 2.215 1.00 34.49 116 VAL B N 1
ATOM 904 C CA . VAL A 1 116 ? 28.883 45.669 2.934 1.00 34.19 116 VAL B CA 1
ATOM 905 C C . VAL A 1 116 ? 28.437 46.012 4.360 1.00 37.09 116 VAL B C 1
ATOM 906 O O . VAL A 1 116 ? 27.391 46.632 4.581 1.00 34.26 116 VAL B O 1
ATOM 910 N N . LEU A 1 117 ? 29.218 45.557 5.330 1.00 34.34 117 LEU B N 1
ATOM 911 C CA . LEU A 1 117 ? 29.072 46.010 6.705 1.00 33.31 117 LEU B CA 1
ATOM 912 C C . LEU A 1 117 ? 29.891 47.278 6.884 1.00 39.16 117 LEU B C 1
ATOM 913 O O . LEU A 1 117 ? 31.104 47.277 6.674 1.00 35.20 117 LEU B O 1
ATOM 918 N N . LEU A 1 118 ? 29.223 48.351 7.286 1.00 40.66 118 LEU B N 1
ATOM 919 C CA . LEU A 1 118 ? 29.900 49.596 7.600 1.00 44.91 118 LEU B CA 1
ATOM 920 C C . LEU A 1 118 ? 29.869 49.771 9.121 1.00 43.03 118 LEU B C 1
ATOM 921 O O . LEU A 1 118 ? 28.810 50.009 9.705 1.00 44.53 118 LEU B O 1
ATOM 926 N N . ALA A 1 119 ? 31.024 49.604 9.757 1.00 38.19 119 ALA B N 1
ATOM 927 C CA . ALA A 1 119 ? 31.115 49.557 11.212 1.00 42.24 119 ALA B CA 1
ATOM 928 C C . ALA A 1 119 ? 32.092 50.610 11.709 1.00 43.49 119 ALA B C 1
ATOM 929 O O . ALA A 1 119 ? 33.276 50.338 11.836 1.00 46.96 119 ALA B O 1
ATOM 931 N N . PRO A 1 120 ? 31.588 51.815 11.997 1.00 41.17 120 PRO B N 1
ATOM 932 C CA . PRO A 1 120 ? 32.430 52.980 12.271 1.00 43.41 120 PRO B CA 1
ATOM 933 C C . PRO A 1 120 ? 33.038 52.962 13.676 1.00 47.56 120 PRO B C 1
ATOM 934 O O . PRO A 1 120 ? 32.908 53.942 14.392 1.00 48.12 120 PRO B O 1
ATOM 938 N N . TYR A 1 121 ? 33.683 51.865 14.053 1.00 39.37 121 TYR B N 1
ATOM 939 C CA . TYR A 1 121 ? 34.264 51.715 15.373 1.00 44.74 121 TYR B CA 1
ATOM 940 C C . TYR A 1 121 ? 35.754 51.505 15.196 1.00 47.12 121 TYR B C 1
ATOM 941 O O . TYR A 1 121 ? 36.195 51.053 14.145 1.00 42.39 121 TYR B O 1
ATOM 950 N N . GLU A 1 122 ? 36.531 51.814 16.226 1.00 38.20 122 GLU B N 1
ATOM 951 C CA . GLU A 1 122 ? 37.983 51.714 16.122 1.00 41.72 122 GLU B CA 1
ATOM 952 C C . GLU A 1 122 ? 38.422 50.262 16.071 1.00 44.00 122 GLU B C 1
ATOM 953 O O . GLU A 1 122 ? 39.413 49.916 15.428 1.00 46.26 122 GLU B O 1
ATOM 959 N N . LYS A 1 123 ? 37.671 49.423 16.768 1.00 47.04 123 LYS B N 1
ATOM 960 C CA . LYS A 1 123 ? 38.096 48.074 17.071 1.00 49.98 123 LYS B CA 1
ATOM 961 C C . LYS A 1 123 ? 36.877 47.180 17.144 1.00 48.54 123 LYS B C 1
ATOM 962 O O . LYS A 1 123 ? 35.825 47.581 17.647 1.00 50.23 123 LYS B O 1
ATOM 966 N N . LEU A 1 124 ? 37.018 45.968 16.627 1.00 48.55 124 LEU B N 1
ATOM 967 C CA . LEU A 1 124 ? 35.970 44.972 16.744 1.00 41.21 124 LEU B CA 1
ATOM 968 C C . LEU A 1 124 ? 36.425 43.956 17.786 1.00 45.50 124 LEU B C 1
ATOM 969 O O . LEU A 1 124 ? 37.617 43.719 17.941 1.00 49.71 124 LEU B O 1
ATOM 974 N N . ASP A 1 125 ? 35.485 43.365 18.511 1.00 47.19 125 ASP B N 1
ATOM 975 C CA . ASP A 1 125 ? 35.836 42.403 19.548 1.00 52.42 125 ASP B CA 1
ATOM 976 C C . ASP A 1 125 ? 36.257 41.095 18.892 1.00 50.47 125 ASP B C 1
ATOM 977 O O . ASP A 1 125 ? 35.438 40.389 18.313 1.00 54.77 125 ASP B O 1
ATOM 982 N N . GLU A 1 126 ? 37.539 40.781 18.996 1.00 52.99 126 GLU B N 1
ATOM 983 C CA . GLU A 1 126 ? 38.102 39.597 18.376 1.00 44.07 126 GLU B CA 1
ATOM 984 C C . GLU A 1 126 ? 37.577 38.305 19.000 1.00 52.65 126 GLU B C 1
ATOM 985 O O . GLU A 1 126 ? 37.662 37.237 18.399 1.00 54.92 126 GLU B O 1
ATOM 988 N N . ARG A 1 127 ? 37.023 38.398 20.203 1.00 49.66 127 ARG B N 1
ATOM 989 C CA . ARG A 1 127 ? 36.526 37.213 20.885 1.00 52.93 127 ARG B CA 1
ATOM 990 C C . ARG A 1 127 ? 35.169 36.752 20.344 1.00 57.02 127 ARG B C 1
ATOM 991 O O . ARG A 1 127 ? 34.800 35.588 20.503 1.00 63.53 127 ARG B O 1
ATOM 999 N N . LYS A 1 128 ? 34.443 37.657 19.688 1.00 44.33 128 LYS B N 1
ATOM 1000 C CA . LYS A 1 128 ? 33.124 37.337 19.149 1.00 46.14 128 LYS B CA 1
ATOM 1001 C C . LYS A 1 128 ? 33.141 36.423 17.925 1.00 49.38 128 LYS B C 1
ATOM 1002 O O . LYS A 1 128 ? 33.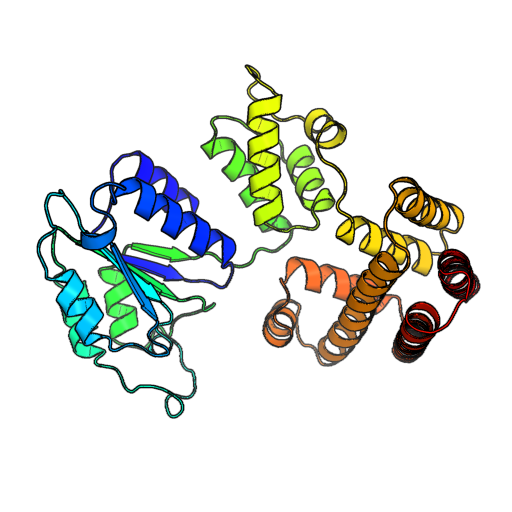921 36.605 16.993 1.00 47.06 128 LYS B O 1
ATOM 1008 N N . LYS A 1 129 ? 32.243 35.450 17.938 1.00 45.55 129 LYS B N 1
ATOM 1009 C CA . LYS A 1 129 ? 32.139 34.470 16.870 1.00 47.24 129 LYS B CA 1
ATOM 1010 C C . LYS A 1 129 ? 32.001 35.158 15.508 1.00 42.62 129 LYS B C 1
ATOM 1011 O O . LYS A 1 129 ? 32.606 34.740 14.529 1.00 44.40 129 LYS B O 1
ATOM 1014 N N . LEU A 1 130 ? 31.196 36.213 15.459 1.00 37.85 130 LEU B N 1
ATOM 1015 C CA . LEU A 1 130 ? 30.909 36.914 14.218 1.00 35.55 130 LEU B CA 1
ATOM 1016 C C . LEU A 1 130 ? 32.125 37.676 13.722 1.00 37.08 130 LEU B C 1
ATOM 1017 O O . LEU A 1 130 ? 32.353 37.796 12.517 1.00 37.11 130 LEU B O 1
ATOM 1022 N N . THR A 1 131 ? 32.901 38.205 14.656 1.00 35.17 131 THR B N 1
ATOM 1023 C CA . THR A 1 131 ? 34.137 38.876 14.283 1.00 39.10 131 THR B CA 1
ATOM 1024 C C . THR A 1 131 ? 35.095 37.888 13.636 1.00 33.60 131 THR B C 1
ATOM 1025 O O . THR A 1 131 ? 35.741 38.198 12.642 1.00 35.24 131 THR B O 1
ATOM 1029 N N . LYS A 1 132 ? 35.182 36.693 14.204 1.00 39.72 132 LYS B N 1
ATOM 1030 C CA . LYS A 1 132 ? 36.060 35.675 13.658 1.00 36.52 132 LYS B CA 1
ATOM 1031 C C . LYS A 1 132 ? 35.587 35.315 12.256 1.00 33.96 132 LYS B C 1
ATOM 1032 O O . LYS A 1 132 ? 36.396 35.167 11.335 1.00 35.06 132 LYS B O 1
ATOM 1038 N N . ALA A 1 133 ? 34.271 35.223 12.090 1.00 29.92 133 ALA B N 1
ATOM 1039 C CA . ALA A 1 133 ? 33.680 34.888 10.800 1.00 35.90 133 ALA B CA 1
ATOM 1040 C C . ALA A 1 133 ? 33.983 35.929 9.725 1.00 30.99 133 ALA B C 1
ATOM 1041 O O . ALA A 1 133 ? 34.231 35.573 8.576 1.00 32.73 133 ALA B O 1
ATOM 1043 N N . LEU A 1 134 ? 33.948 37.206 10.096 1.00 33.44 134 LEU B N 1
ATOM 1044 C CA . LEU A 1 134 ? 34.279 38.291 9.172 1.00 33.58 134 LEU B CA 1
ATOM 1045 C C . LEU A 1 134 ? 35.750 38.280 8.755 1.00 29.55 134 LEU B C 1
ATOM 1046 O O . LEU A 1 134 ? 36.078 38.469 7.587 1.00 27.74 134 LEU B O 1
ATOM 1051 N N . LYS A 1 135 ? 36.641 38.065 9.706 1.00 28.20 135 LYS B N 1
ATOM 1052 C CA . LYS A 1 135 ? 38.067 38.088 9.384 1.00 26.95 135 LYS B CA 1
ATOM 1053 C C . LYS A 1 135 ? 38.420 36.973 8.391 1.00 33.61 135 LYS B C 1
ATOM 1054 O O . LYS A 1 135 ? 39.379 37.079 7.635 1.00 38.93 135 LYS B O 1
ATOM 1060 N N . LYS A 1 136 ? 37.635 35.901 8.409 1.00 39.98 136 LYS B N 1
ATOM 1061 C CA . LYS A 1 136 ? 37.807 34.804 7.461 1.00 34.97 136 LYS B CA 1
ATOM 1062 C C . LYS A 1 136 ? 37.078 35.036 6.119 1.00 27.08 136 LYS B C 1
ATOM 1063 O O . LYS A 1 136 ? 37.666 34.888 5.054 1.00 31.28 136 LYS B O 1
ATOM 1069 N N . HIS A 1 137 ? 35.810 35.426 6.178 1.00 33.31 137 HIS B N 1
ATOM 1070 C CA . HIS A 1 137 ? 34.966 35.481 4.987 1.00 34.22 137 HIS B CA 1
ATOM 1071 C C . HIS A 1 137 ? 34.809 36.860 4.336 1.00 39.06 137 HIS B C 1
ATOM 1072 O O . HIS A 1 137 ? 34.486 36.950 3.154 1.00 37.64 137 HIS B O 1
ATOM 1079 N N . ALA A 1 138 ? 35.019 37.928 5.097 1.00 31.70 138 ALA B N 1
ATOM 1080 C CA . ALA A 1 138 ? 34.856 39.271 4.551 1.00 25.04 138 ALA B CA 1
ATOM 1081 C C . ALA A 1 138 ? 36.194 39.877 4.125 1.00 31.52 138 ALA B C 1
ATOM 1082 O O . ALA A 1 138 ? 37.230 39.541 4.681 1.00 31.51 138 ALA B O 1
ATOM 1084 N N . PHE A 1 139 ? 36.152 40.752 3.122 1.00 32.03 139 PHE B N 1
ATOM 1085 C CA . PHE A 1 139 ? 37.256 41.654 2.802 1.00 30.50 139 PHE B CA 1
ATOM 1086 C C . PHE A 1 139 ? 37.232 42.759 3.842 1.00 26.47 139 PHE B C 1
ATOM 1087 O O . PHE A 1 139 ? 36.373 43.648 3.805 1.00 27.82 139 PHE B O 1
ATOM 1095 N N . MET A 1 140 ? 38.184 42.704 4.763 1.00 30.24 140 MET B N 1
ATOM 1096 C CA . MET A 1 140 ? 38.266 43.664 5.869 1.00 34.33 140 MET B CA 1
ATOM 1097 C C . MET A 1 140 ? 39.027 44.881 5.379 1.00 32.99 140 MET B C 1
ATOM 1098 O O . MET A 1 140 ? 40.016 44.747 4.679 1.00 34.05 140 MET B O 1
ATOM 1103 N N . MET A 1 141 ? 38.557 46.065 5.734 1.00 32.83 141 MET B N 1
ATOM 1104 C CA . MET A 1 141 ? 39.273 47.283 5.408 1.00 30.06 141 MET B CA 1
ATOM 1105 C C . MET A 1 141 ? 39.171 48.229 6.582 1.00 34.98 141 MET B C 1
ATOM 1106 O O . MET A 1 141 ? 38.080 48.588 7.028 1.00 35.17 141 MET B O 1
ATOM 1111 N N . GLU A 1 142 ? 40.312 48.632 7.099 1.00 36.16 142 GLU B N 1
ATOM 1112 C CA . GLU A 1 142 ? 40.298 49.565 8.208 1.00 38.28 142 GLU B CA 1
ATOM 1113 C C . GLU A 1 142 ? 40.564 50.980 7.721 1.00 38.45 142 GLU B C 1
ATOM 1114 O O . GLU A 1 142 ? 41.568 51.219 7.054 1.00 43.02 142 GLU B O 1
ATOM 1120 N N . ALA A 1 143 ? 39.673 51.914 8.057 1.00 35.96 143 ALA B N 1
ATOM 1121 C CA . ALA A 1 143 ? 39.936 53.334 7.819 1.00 40.32 143 ALA B CA 1
ATOM 1122 C C . ALA A 1 143 ? 40.214 54.040 9.147 1.00 44.30 143 ALA B C 1
ATOM 1123 O O . ALA A 1 143 ? 39.321 54.657 9.740 1.00 40.13 143 ALA B O 1
ATOM 1125 N N . LYS A 1 144 ? 41.447 53.954 9.622 1.00 41.29 144 LYS B N 1
ATOM 1126 C CA . LYS A 1 144 ? 41.740 54.521 10.927 1.00 42.67 144 LYS B CA 1
ATOM 1127 C C . LYS A 1 144 ? 42.065 56.007 10.861 1.00 40.97 144 LYS B C 1
ATOM 1128 O O . LYS A 1 144 ? 42.414 56.537 9.809 1.00 40.28 144 LYS B O 1
ATOM 1134 N N . GLU A 1 145 ? 41.925 56.678 11.997 1.00 41.81 145 GLU B N 1
ATOM 1135 C CA . GLU A 1 145 ? 42.326 58.063 12.094 1.00 44.96 145 GLU B CA 1
ATOM 1136 C C . GLU A 1 145 ? 43.842 58.120 12.156 1.00 43.10 145 GLU B C 1
ATOM 1137 O O . GLU A 1 145 ? 44.468 57.358 12.873 1.00 48.15 145 GLU B O 1
ATOM 1143 N N . LEU A 1 146 ? 44.428 59.021 11.386 1.00 40.02 146 LEU B N 1
ATOM 1144 C CA . LEU A 1 146 ? 45.865 59.040 11.217 1.00 40.87 146 LEU B CA 1
ATOM 1145 C C . LEU A 1 146 ? 46.494 60.141 12.049 1.00 45.26 146 LEU B C 1
ATOM 1146 O O . LEU A 1 146 ? 45.857 61.153 12.364 1.00 44.09 146 LEU B O 1
ATOM 1151 N N . ASN A 1 147 ? 47.744 59.917 12.428 1.00 48.55 147 ASN B N 1
ATOM 1152 C CA . ASN A 1 147 ? 48.544 60.971 13.011 1.00 49.73 147 ASN B CA 1
ATOM 1153 C C . ASN A 1 147 ? 49.241 61.706 11.884 1.00 44.34 147 ASN B C 1
ATOM 1154 O O . ASN A 1 147 ? 49.101 61.348 10.703 1.00 43.55 147 ASN B O 1
ATOM 1159 N N . ALA A 1 148 ? 49.999 62.725 12.254 1.00 44.86 148 ALA B N 1
ATOM 1160 C CA . ALA A 1 148 ? 50.679 63.579 11.290 1.00 44.36 148 ALA B CA 1
ATOM 1161 C C . ALA A 1 148 ? 51.466 62.766 10.260 1.00 47.52 148 ALA B C 1
ATOM 1162 O O . ALA A 1 148 ? 51.306 62.960 9.057 1.00 45.92 148 ALA B O 1
ATOM 1164 N N . LYS A 1 149 ? 52.314 61.856 10.733 1.00 49.10 149 LYS B N 1
ATOM 1165 C CA . LYS A 1 149 ? 53.187 61.106 9.832 1.00 53.25 149 LYS B CA 1
ATOM 1166 C C . LYS A 1 149 ? 52.392 60.193 8.908 1.00 54.63 149 LYS B C 1
ATOM 1167 O O . LYS A 1 149 ? 52.680 60.106 7.717 1.00 56.21 149 LYS B O 1
ATOM 1170 N N . GLU A 1 150 ? 51.395 59.511 9.465 1.00 49.10 150 GLU B N 1
ATOM 1171 C CA . GLU A 1 150 ? 50.546 58.619 8.677 1.00 47.72 150 GLU B CA 1
ATOM 1172 C C . GLU A 1 150 ? 49.800 59.417 7.617 1.00 43.72 150 GLU B C 1
ATOM 1173 O O . GLU A 1 150 ? 49.571 58.935 6.507 1.00 37.81 150 GLU B O 1
ATOM 1179 N N . THR A 1 151 ? 49.429 60.646 7.972 1.00 41.62 151 THR B N 1
ATOM 1180 C CA . THR A 1 151 ? 48.670 61.498 7.077 1.00 36.09 151 THR B CA 1
ATOM 1181 C C . THR A 1 151 ? 49.506 61.877 5.854 1.00 36.85 151 THR B C 1
ATOM 1182 O O . THR A 1 151 ? 48.992 61.932 4.743 1.00 37.77 151 THR B O 1
ATOM 1186 N N . THR A 1 152 ? 50.800 62.104 6.057 1.00 38.62 152 THR B N 1
ATOM 1187 C CA . THR A 1 152 ? 51.715 62.328 4.941 1.00 38.52 152 THR B CA 1
ATOM 1188 C C . THR A 1 152 ? 51.812 61.125 3.984 1.00 38.98 152 THR B C 1
ATOM 1189 O O . THR A 1 152 ? 51.707 61.280 2.770 1.00 41.26 152 THR B O 1
ATOM 1193 N N . ASP A 1 153 ? 52.010 59.929 4.518 1.00 39.49 153 ASP B N 1
ATOM 1194 C CA . ASP A 1 153 ? 52.047 58.733 3.663 1.00 44.10 153 ASP B CA 1
ATOM 1195 C C . ASP A 1 153 ? 50.729 58.546 2.913 1.00 35.14 153 ASP B C 1
ATOM 1196 O O . ASP A 1 153 ? 50.710 58.221 1.730 1.00 39.54 153 ASP B O 1
ATOM 1201 N N . PHE A 1 154 ? 49.616 58.738 3.604 1.00 34.40 154 PHE B N 1
ATOM 1202 C CA . PHE A 1 154 ? 48.328 58.667 2.937 1.00 35.03 154 PHE B CA 1
ATOM 1203 C C . PHE A 1 154 ? 48.260 59.606 1.728 1.00 34.65 154 PHE B C 1
ATOM 1204 O O . PHE A 1 154 ? 47.781 59.224 0.665 1.00 36.49 154 PHE B O 1
ATOM 1212 N N . THR A 1 155 ? 48.729 60.838 1.912 1.00 32.28 155 THR B N 1
ATOM 1213 C CA . THR A 1 155 ? 48.753 61.849 0.846 1.00 28.23 155 THR B CA 1
ATOM 1214 C C . THR A 1 155 ? 49.643 61.420 -0.324 1.00 33.43 155 THR B C 1
ATOM 1215 O O . THR A 1 155 ? 49.271 61.543 -1.487 1.00 31.20 155 THR B O 1
ATOM 1219 N N . VAL A 1 156 ? 50.824 60.903 -0.004 1.00 33.06 156 VAL B N 1
ATOM 1220 C CA . VAL A 1 156 ? 51.733 60.425 -1.028 1.00 34.63 156 VAL B CA 1
ATOM 1221 C C . VAL A 1 156 ? 51.118 59.288 -1.839 1.00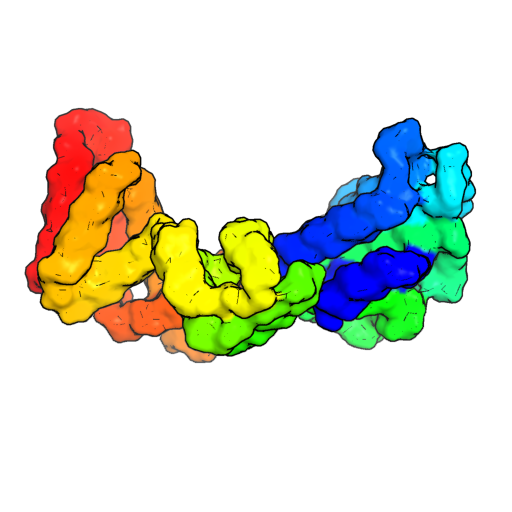 38.75 156 VAL B C 1
ATOM 1222 O O . VAL A 1 156 ? 51.199 59.270 -3.075 1.00 40.80 156 VAL B O 1
ATOM 1226 N N . ASN A 1 157 ? 50.489 58.346 -1.145 1.00 35.62 157 ASN B N 1
ATOM 1227 C CA . ASN A 1 157 ? 49.882 57.211 -1.817 1.00 41.97 157 ASN B CA 1
ATOM 1228 C C . ASN A 1 157 ? 48.652 57.637 -2.586 1.00 40.43 157 ASN B C 1
ATOM 1229 O O . ASN A 1 157 ? 48.323 57.047 -3.597 1.00 35.07 157 ASN B O 1
ATOM 1234 N N . LEU A 1 158 ? 47.967 58.660 -2.094 1.00 39.97 158 LEU B N 1
ATOM 1235 C CA . LEU A 1 158 ? 46.765 59.128 -2.759 1.00 40.46 158 LEU B CA 1
ATOM 1236 C C . LEU A 1 158 ? 47.094 59.636 -4.171 1.00 37.78 158 LEU B C 1
ATOM 1237 O O . LEU A 1 158 ? 46.396 59.307 -5.125 1.00 35.23 158 LEU B O 1
ATOM 1242 N N . ALA A 1 159 ? 48.154 60.433 -4.293 1.00 36.27 159 ALA B N 1
ATOM 1243 C CA . ALA A 1 159 ? 48.609 60.916 -5.597 1.00 33.32 159 ALA B CA 1
ATOM 1244 C C . ALA A 1 159 ? 48.809 59.772 -6.597 1.00 37.24 159 ALA B C 1
ATOM 1245 O O . ALA A 1 159 ? 48.439 59.879 -7.768 1.00 42.93 159 ALA B O 1
ATOM 1247 N N . LYS A 1 160 ? 49.387 58.668 -6.138 1.00 44.56 160 LYS B N 1
ATOM 1248 C CA . LYS A 1 160 ? 49.597 57.513 -7.007 1.00 43.81 160 LYS B CA 1
ATOM 1249 C C . LYS A 1 160 ? 48.302 56.950 -7.601 1.00 42.27 160 LYS B C 1
ATOM 1250 O O . LYS A 1 160 ? 48.306 56.425 -8.713 1.00 40.42 160 LYS B O 1
ATOM 1256 N N . THR A 1 161 ? 47.194 57.046 -6.871 1.00 39.57 161 THR B N 1
ATOM 1257 C CA . THR A 1 161 ? 45.936 56.529 -7.395 1.00 36.95 161 THR B CA 1
ATOM 1258 C C . THR A 1 161 ? 45.434 57.337 -8.593 1.00 48.71 161 THR B C 1
ATOM 1259 O O . THR A 1 161 ? 44.535 56.896 -9.310 1.00 42.86 161 THR B O 1
ATOM 1263 N N . GLU A 1 162 ? 46.006 58.525 -8.796 1.00 49.08 162 GLU B N 1
ATOM 1264 C CA . GLU A 1 162 ? 45.656 59.364 -9.938 1.00 44.85 162 GLU B CA 1
ATOM 1265 C C . GLU A 1 162 ? 46.783 59.382 -10.974 1.00 49.65 162 GLU B C 1
ATOM 1266 O O . GLU A 1 162 ? 46.794 60.232 -11.869 1.00 51.47 162 GLU B O 1
ATOM 1272 N N . GLN A 1 163 ? 47.722 58.441 -10.837 1.00 44.86 163 GLN B N 1
ATOM 1273 C CA . GLN A 1 163 ? 48.887 58.317 -11.718 1.00 47.52 163 GLN B CA 1
ATOM 1274 C C . GLN A 1 163 ? 49.854 59.492 -11.619 1.00 41.01 163 GLN B C 1
ATOM 1275 O O . GLN A 1 163 ? 50.642 59.745 -12.544 1.00 43.60 163 GLN B O 1
ATOM 1281 N N . LYS A 1 164 ? 49.813 60.194 -10.493 1.00 41.05 164 LYS B N 1
ATOM 1282 C CA . LYS A 1 164 ? 50.752 61.281 -10.255 1.00 39.46 164 LYS B CA 1
ATOM 1283 C C . LYS A 1 164 ? 51.639 60.928 -9.077 1.00 48.44 164 LYS B C 1
ATOM 1284 O O . LYS A 1 164 ? 51.457 59.885 -8.450 1.00 44.22 164 LYS B O 1
ATOM 1290 N N . THR A 1 165 ? 52.588 61.805 -8.766 1.00 46.42 165 THR B N 1
ATOM 1291 C CA . THR A 1 165 ? 53.416 61.633 -7.582 1.00 45.88 165 THR B CA 1
ATOM 1292 C C . THR A 1 165 ? 53.531 62.945 -6.818 1.00 42.23 165 THR B C 1
ATOM 1293 O O . THR A 1 165 ? 53.294 64.024 -7.367 1.00 37.71 165 THR B O 1
ATOM 1297 N N . ILE A 1 166 ? 53.863 62.846 -5.537 1.00 40.98 166 ILE B N 1
ATOM 1298 C CA . ILE A 1 166 ? 54.107 64.025 -4.722 1.00 42.88 166 ILE B CA 1
ATOM 1299 C C . ILE A 1 166 ? 55.203 63.694 -3.725 1.00 39.11 166 ILE B C 1
ATOM 1300 O O . ILE A 1 166 ? 55.150 62.658 -3.070 1.00 40.31 166 ILE B O 1
ATOM 1305 N N . GLY A 1 167 ? 56.220 64.544 -3.654 1.00 40.98 167 GLY B N 1
ATOM 1306 C CA . GLY A 1 167 ? 57.339 64.324 -2.751 1.00 39.62 167 GLY B CA 1
ATOM 1307 C C . GLY A 1 167 ? 56.891 64.551 -1.322 1.00 46.36 167 GLY B C 1
ATOM 1308 O O . GLY A 1 167 ? 55.829 65.134 -1.096 1.00 39.53 167 GLY B O 1
ATOM 1309 N N . THR A 1 168 ? 57.685 64.105 -0.352 1.00 47.43 168 THR B N 1
ATOM 1310 C CA . THR A 1 168 ? 57.252 64.200 1.039 1.00 45.90 168 THR B CA 1
ATOM 1311 C C . THR A 1 168 ? 57.178 65.645 1.532 1.00 35.67 168 THR B C 1
ATOM 1312 O O . THR A 1 168 ? 56.298 65.982 2.307 1.00 36.31 168 THR B O 1
ATOM 1316 N N . GLU A 1 169 ? 58.071 66.507 1.064 1.00 36.16 169 GLU B N 1
ATOM 1317 C CA . GLU A 1 169 ? 58.018 67.912 1.468 1.00 38.01 169 GLU B CA 1
ATOM 1318 C C . GLU A 1 169 ? 56.720 68.597 0.998 1.00 36.02 169 GLU B C 1
ATOM 1319 O O . GLU A 1 169 ?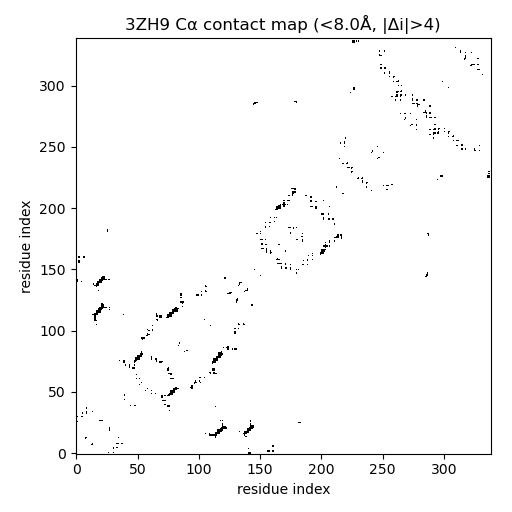 56.066 69.287 1.764 1.00 34.25 169 GLU B O 1
ATOM 1325 N N . ALA A 1 170 ? 56.363 68.390 -0.265 1.00 33.39 170 ALA B N 1
ATOM 1326 C CA . ALA A 1 170 ? 55.147 68.944 -0.852 1.00 34.82 170 ALA B CA 1
ATOM 1327 C C . ALA A 1 170 ? 53.909 68.413 -0.142 1.00 34.90 170 ALA B C 1
ATOM 1328 O O . ALA A 1 170 ? 52.943 69.151 0.101 1.00 31.18 170 ALA B O 1
ATOM 1330 N N . ALA A 1 171 ? 53.948 67.120 0.170 1.00 29.56 171 ALA B N 1
ATOM 1331 C CA . ALA A 1 171 ? 52.869 66.433 0.865 1.00 29.25 171 ALA B CA 1
ATOM 1332 C C . ALA A 1 171 ? 52.693 66.924 2.302 1.00 33.53 171 ALA B C 1
ATOM 1333 O O . ALA A 1 171 ? 51.574 67.126 2.772 1.00 31.75 171 ALA B O 1
ATOM 1335 N N . GLU A 1 172 ? 53.805 67.092 3.004 1.00 28.52 172 GLU B N 1
ATOM 1336 C CA . GLU A 1 172 ? 53.768 67.590 4.364 1.00 31.35 172 GLU B CA 1
ATOM 1337 C C . GLU A 1 172 ? 53.195 68.995 4.394 1.00 33.09 172 GLU B C 1
ATOM 1338 O O . GLU A 1 172 ? 52.458 69.359 5.303 1.00 36.53 172 GLU B O 1
ATOM 1344 N N . HIS A 1 173 ? 53.555 69.793 3.405 1.00 29.63 173 HIS B N 1
ATOM 1345 C CA . HIS A 1 173 ? 53.052 71.158 3.361 1.00 31.98 173 HIS B CA 1
ATOM 1346 C C . HIS A 1 173 ? 51.547 71.187 3.097 1.00 32.03 173 HIS B C 1
ATOM 1347 O O . HIS A 1 173 ? 50.810 71.973 3.691 1.00 33.77 173 HIS B O 1
ATOM 1354 N N . LEU A 1 174 ? 51.094 70.307 2.217 1.00 27.84 174 LEU B N 1
ATOM 1355 C CA . LEU A 1 174 ? 49.677 70.196 1.911 1.00 29.69 174 LEU B CA 1
ATOM 1356 C C . LEU A 1 174 ? 48.897 69.845 3.174 1.00 32.43 174 LEU B C 1
ATOM 1357 O O . LEU A 1 174 ? 47.891 70.470 3.500 1.00 32.78 174 LEU B O 1
ATOM 1362 N N . VAL A 1 175 ? 49.378 68.833 3.880 1.00 33.82 175 VAL B N 1
ATOM 1363 C CA . VAL A 1 175 ? 48.757 68.398 5.124 1.00 30.45 175 VAL B CA 1
ATOM 1364 C C . VAL A 1 175 ? 48.696 69.527 6.164 1.00 34.97 175 VAL B C 1
ATOM 1365 O O . VAL A 1 175 ? 47.700 69.697 6.857 1.00 33.78 175 VAL B O 1
ATOM 1369 N N . LEU A 1 176 ? 49.760 70.308 6.260 1.00 35.99 176 LEU B N 1
ATOM 1370 C CA . LEU A 1 176 ? 49.770 71.485 7.128 1.00 33.14 176 LEU B CA 1
ATOM 1371 C C . LEU A 1 176 ? 48.672 72.495 6.748 1.00 34.38 176 LEU B C 1
ATOM 1372 O O . LEU A 1 176 ? 47.971 73.028 7.612 1.00 35.28 176 LEU B O 1
ATOM 1377 N N . LEU A 1 177 ? 48.551 72.767 5.451 1.00 29.00 177 LEU B N 1
ATOM 1378 C CA . LEU A 1 177 ? 47.671 73.816 4.954 1.00 28.46 177 LEU B CA 1
ATOM 1379 C C . LEU A 1 177 ? 46.207 73.513 5.239 1.00 29.97 177 LEU B C 1
ATOM 1380 O O . LEU A 1 177 ? 45.416 74.414 5.493 1.00 31.48 177 LEU B O 1
ATOM 1385 N N . VAL A 1 178 ? 45.838 72.240 5.183 1.00 30.42 178 VAL B N 1
ATOM 1386 C CA . VAL A 1 178 ? 44.437 71.902 5.349 1.00 33.02 178 VAL B CA 1
ATOM 1387 C C . VAL A 1 178 ? 44.191 71.340 6.736 1.00 37.75 178 VAL B C 1
ATOM 1388 O O . VAL A 1 178 ? 43.128 70.769 7.006 1.00 38.91 178 VAL B O 1
ATOM 1392 N N . ASN A 1 179 ? 45.176 71.530 7.611 1.00 34.53 179 ASN B N 1
ATOM 1393 C CA . ASN A 1 179 ? 45.058 71.108 9.007 1.00 38.34 179 ASN B CA 1
ATOM 1394 C C . ASN A 1 179 ? 44.766 69.623 9.143 1.00 42.14 179 ASN B C 1
ATOM 1395 O O . ASN A 1 179 ? 44.026 69.221 10.040 1.00 43.91 179 ASN B O 1
ATOM 1400 N N . GLY A 1 180 ? 45.313 68.810 8.242 1.00 35.88 180 GLY B N 1
ATOM 1401 C CA . GLY A 1 180 ? 45.211 67.369 8.389 1.00 36.41 180 GLY B CA 1
ATOM 1402 C C . GLY A 1 180 ? 43.903 66.684 7.995 1.00 36.97 180 GLY B C 1
ATOM 1403 O O . GLY A 1 180 ? 43.840 65.462 7.998 1.00 37.76 180 GLY B O 1
ATOM 1404 N N . HIS A 1 181 ? 42.858 67.435 7.660 1.00 36.62 181 HIS B N 1
ATOM 1405 C CA . HIS A 1 181 ? 41.587 66.805 7.255 1.00 34.59 181 HIS B CA 1
ATOM 1406 C C . HIS A 1 181 ? 41.741 65.950 5.991 1.00 40.14 181 HIS B C 1
ATOM 1407 O O . HIS A 1 181 ? 42.179 66.457 4.946 1.00 38.41 181 HIS B O 1
ATOM 1414 N N . LEU A 1 182 ? 41.382 64.668 6.076 1.00 38.22 182 LEU B N 1
ATOM 1415 C CA . LEU A 1 182 ? 41.571 63.761 4.940 1.00 39.81 182 LEU B CA 1
ATOM 1416 C C . LEU A 1 182 ? 40.690 64.157 3.770 1.00 35.39 182 LEU B C 1
ATOM 1417 O O . LEU A 1 182 ? 41.112 64.082 2.624 1.00 37.93 182 LEU B O 1
ATOM 1422 N N . SER A 1 183 ? 39.472 64.593 4.066 1.00 33.92 183 SER B N 1
ATOM 1423 C CA . SER A 1 183 ? 38.549 65.033 3.025 1.00 38.97 183 SER B CA 1
ATOM 1424 C C . SER A 1 183 ? 39.123 66.222 2.233 1.00 36.48 183 SER B C 1
ATOM 1425 O O . SER A 1 183 ? 38.935 66.328 1.021 1.00 36.35 183 SER B O 1
ATOM 1428 N N . SER A 1 184 ? 39.829 67.104 2.933 1.00 34.47 184 SER B N 1
ATOM 1429 C CA . SER A 1 184 ? 40.470 68.257 2.316 1.00 30.75 184 SER B CA 1
ATOM 1430 C C . SER A 1 184 ? 41.700 67.839 1.525 1.00 29.15 184 SER B C 1
ATOM 1431 O O . SER A 1 184 ? 41.942 68.342 0.428 1.00 34.03 184 SER B O 1
ATOM 1434 N N . ILE A 1 185 ? 42.475 66.913 2.074 1.00 25.61 185 ILE B N 1
ATOM 1435 C CA . ILE A 1 185 ? 43.623 66.393 1.348 1.00 28.62 185 ILE B CA 1
ATOM 1436 C C . ILE A 1 185 ? 43.172 65.717 0.046 1.00 30.86 185 ILE B C 1
ATOM 1437 O O . ILE A 1 185 ? 43.787 65.900 -0.994 1.00 33.44 185 ILE B O 1
ATOM 1442 N N . PHE A 1 186 ? 42.087 64.945 0.114 1.00 26.21 186 PHE B N 1
ATOM 1443 C CA . PHE A 1 186 ? 41.592 64.237 -1.052 1.00 30.22 186 PHE B CA 1
ATOM 1444 C C . PHE A 1 186 ? 41.173 65.252 -2.108 1.00 31.70 186 PHE B C 1
ATOM 1445 O O . PHE A 1 186 ? 41.558 65.181 -3.269 1.00 36.24 186 PHE B O 1
ATOM 1453 N N . GLN A 1 187 ? 40.378 66.212 -1.683 1.00 31.79 187 GLN B N 1
ATOM 1454 C CA . GLN A 1 187 ? 39.959 67.280 -2.559 1.00 29.74 187 GLN B CA 1
ATOM 1455 C C . GLN A 1 187 ? 41.137 68.036 -3.210 1.00 32.53 187 GLN B C 1
ATOM 1456 O O . GLN A 1 187 ? 41.152 68.248 -4.424 1.00 31.77 187 GLN B O 1
ATOM 1462 N N . GLU A 1 188 ? 42.118 68.443 -2.414 1.00 26.90 188 GLU B N 1
ATOM 1463 C CA . GLU A 1 188 ? 43.223 69.241 -2.938 1.00 27.55 188 GLU B CA 1
ATOM 1464 C C . GLU A 1 188 ? 44.141 68.406 -3.834 1.00 30.30 188 GLU B C 1
ATOM 1465 O O . GLU A 1 188 ? 44.662 68.907 -4.829 1.00 32.46 188 GLU B O 1
ATOM 1471 N N . ILE A 1 189 ? 44.357 67.143 -3.474 1.00 30.94 189 ILE B N 1
ATOM 1472 C CA . ILE A 1 189 ? 45.125 66.248 -4.343 1.00 29.38 189 ILE B CA 1
ATOM 1473 C C . ILE A 1 189 ? 44.452 66.096 -5.726 1.00 30.04 189 ILE B C 1
ATOM 1474 O O . ILE A 1 189 ? 45.116 66.171 -6.752 1.00 32.49 189 ILE B O 1
ATOM 1479 N N . GLN A 1 190 ? 43.135 65.927 -5.762 1.00 30.10 190 GLN B N 1
ATOM 1480 C CA . GLN A 1 190 ? 42.429 65.847 -7.055 1.00 28.83 190 GLN B CA 1
ATOM 1481 C C . GLN A 1 190 ? 42.578 67.130 -7.872 1.00 35.25 190 GLN B C 1
ATOM 1482 O O . GLN A 1 190 ? 42.724 67.101 -9.106 1.00 35.38 190 GLN B O 1
ATOM 1488 N N . LYS A 1 191 ? 42.502 68.262 -7.188 1.00 31.28 191 LYS B N 1
ATOM 1489 C CA . LYS A 1 191 ? 42.679 69.546 -7.855 1.00 32.41 191 LYS B CA 1
ATOM 1490 C C . LYS A 1 191 ? 44.096 69.666 -8.369 1.00 33.94 191 LYS B C 1
ATOM 1491 O O . LYS A 1 191 ? 44.317 70.154 -9.478 1.00 33.11 191 LYS B O 1
ATOM 1497 N N . LEU A 1 192 ? 45.057 69.212 -7.567 1.00 24.96 192 LEU B N 1
ATOM 1498 C CA . LEU A 1 192 ? 46.466 69.325 -7.950 1.00 26.03 192 LEU B CA 1
ATOM 1499 C C . LEU A 1 192 ? 46.785 68.418 -9.129 1.00 28.91 192 LEU B C 1
ATOM 1500 O O . LEU A 1 192 ? 47.516 68.819 -10.020 1.00 28.77 192 LEU B O 1
ATOM 1505 N N . CYS A 1 193 ? 46.243 67.201 -9.130 1.00 27.99 193 CYS B N 1
ATOM 1506 C CA . CYS A 1 193 ? 46.503 66.268 -10.221 1.00 29.92 193 CYS B CA 1
ATOM 1507 C C . CYS A 1 193 ? 46.015 66.830 -11.544 1.00 31.12 193 CYS B C 1
ATOM 1508 O O . CYS A 1 193 ? 46.694 66.697 -12.543 1.00 36.88 193 CYS B O 1
ATOM 1511 N N . THR A 1 194 ? 44.847 67.475 -11.533 1.00 36.56 194 THR B N 1
ATOM 1512 C CA . THR A 1 194 ? 44.304 68.145 -12.716 1.00 33.25 194 THR B CA 1
ATOM 1513 C C . THR A 1 194 ? 45.173 69.329 -13.104 1.00 34.23 194 THR B C 1
ATOM 1514 O O . THR A 1 194 ? 45.564 69.477 -14.263 1.00 35.19 194 THR B O 1
ATOM 1518 N N . PHE A 1 195 ? 45.500 70.152 -12.116 1.00 31.09 195 PHE B N 1
ATOM 1519 C CA . PHE A 1 195 ? 46.282 71.380 -12.316 1.00 24.81 195 PHE B CA 1
ATOM 1520 C C . PHE A 1 195 ? 47.594 71.165 -13.064 1.00 34.08 195 PHE B C 1
ATOM 1521 O O . PHE A 1 195 ? 47.924 71.935 -13.956 1.00 35.44 195 PHE B O 1
ATOM 1529 N N . ILE A 1 196 ? 48.350 70.129 -12.700 1.00 30.92 196 ILE B N 1
ATOM 1530 C CA . ILE A 1 196 ? 49.691 69.978 -13.253 1.00 33.93 196 ILE B CA 1
ATOM 1531 C C . ILE A 1 196 ? 49.673 69.400 -14.676 1.00 35.80 196 ILE B C 1
ATOM 1532 O O . ILE A 1 196 ? 50.715 69.252 -15.302 1.00 35.20 196 ILE B O 1
ATOM 1537 N N . GLY A 1 197 ? 48.483 69.079 -15.172 1.00 37.45 197 GLY B N 1
ATOM 1538 C CA . GLY A 1 197 ? 48.317 68.668 -16.559 1.00 40.36 197 GLY B CA 1
ATOM 1539 C C . GLY A 1 197 ? 49.113 67.425 -16.920 1.00 51.78 197 GLY B C 1
ATOM 1540 O O . GLY A 1 197 ? 48.929 66.364 -16.321 1.00 44.74 197 GLY B O 1
ATOM 1541 N N . ASP A 1 198 ? 50.005 67.569 -17.899 1.00 57.45 198 ASP B N 1
ATOM 1542 C CA . ASP A 1 198 ? 50.800 66.461 -18.415 1.00 56.91 198 ASP B CA 1
ATOM 1543 C C . ASP A 1 198 ? 51.896 66.063 -17.451 1.00 51.01 198 ASP B C 1
ATOM 1544 O O . ASP A 1 198 ? 52.415 64.950 -17.514 1.00 47.96 198 ASP B O 1
ATOM 1549 N N . ARG A 1 199 ? 52.255 66.966 -16.555 1.00 42.48 199 ARG B N 1
ATOM 1550 C CA . ARG A 1 199 ? 53.333 66.723 -15.617 1.00 45.96 199 ARG B CA 1
ATOM 1551 C C . ARG A 1 199 ? 52.998 65.598 -14.645 1.00 46.75 199 ARG B C 1
ATOM 1552 O O . ARG A 1 199 ? 51.843 65.355 -14.346 1.00 43.00 199 ARG B O 1
ATOM 1560 N N . GLU A 1 200 ? 54.014 64.882 -14.190 1.00 43.51 200 GLU B N 1
ATOM 1561 C CA . GLU A 1 200 ? 53.780 63.754 -13.301 1.00 43.38 200 GLU B CA 1
ATOM 1562 C C . GLU A 1 200 ? 53.836 64.112 -11.815 1.00 43.62 200 GLU B C 1
ATOM 1563 O O . GLU A 1 200 ? 53.105 63.538 -10.997 1.00 44.38 200 GLU B O 1
ATOM 1569 N N . GLU A 1 201 ? 54.702 65.057 -11.468 1.00 35.56 201 GLU B N 1
ATOM 1570 C CA . GLU A 1 201 ? 54.961 65.346 -10.066 1.00 40.21 201 GLU B CA 1
ATOM 1571 C C . GLU A 1 201 ? 54.312 66.632 -9.567 1.00 37.38 201 GLU B C 1
ATOM 1572 O O . GLU A 1 201 ? 54.512 67.705 -10.136 1.00 39.55 201 GLU B O 1
ATOM 1578 N N . ILE A 1 202 ? 53.531 66.515 -8.498 1.00 34.44 202 ILE B N 1
ATOM 1579 C CA . ILE A 1 202 ? 53.068 67.688 -7.769 1.00 33.64 202 ILE B CA 1
ATOM 1580 C C . ILE A 1 202 ? 54.255 68.238 -6.959 1.00 31.50 202 ILE B C 1
ATOM 1581 O O . ILE A 1 202 ? 54.745 67.576 -6.038 1.00 35.82 202 ILE B O 1
ATOM 1586 N N . THR A 1 203 ? 54.723 69.430 -7.325 1.00 32.53 203 THR B N 1
ATOM 1587 C CA . THR A 1 203 ? 55.816 70.088 -6.613 1.00 29.93 203 THR B CA 1
ATOM 1588 C C . THR A 1 203 ? 55.311 70.885 -5.405 1.00 34.11 203 THR B C 1
ATOM 1589 O O . THR A 1 203 ? 54.110 71.128 -5.272 1.00 36.28 203 THR B O 1
ATOM 1593 N N . LEU A 1 204 ? 56.233 71.272 -4.528 1.00 32.05 204 LEU B N 1
ATOM 1594 C CA . LEU A 1 204 ? 55.916 72.124 -3.393 1.00 31.26 204 LEU B CA 1
ATOM 1595 C C . LEU A 1 204 ? 55.380 73.456 -3.912 1.00 31.98 204 LEU B C 1
ATOM 1596 O O . LEU A 1 204 ? 54.443 74.012 -3.361 1.00 33.97 204 LEU B O 1
ATOM 1601 N N . ASP A 1 205 ? 55.981 73.968 -4.977 1.00 35.24 205 ASP B N 1
ATOM 1602 C CA . ASP A 1 205 ? 55.480 75.191 -5.599 1.00 28.19 205 ASP B CA 1
ATOM 1603 C C . ASP A 1 205 ? 54.022 75.063 -6.070 1.00 31.26 205 ASP B C 1
ATOM 1604 O O . ASP A 1 205 ? 53.243 75.996 -5.906 1.00 32.48 205 ASP B O 1
ATOM 1609 N N . ASP A 1 206 ? 53.661 73.936 -6.694 1.00 32.76 206 ASP B N 1
ATOM 1610 C CA . ASP A 1 206 ? 52.260 73.685 -7.077 1.00 28.85 206 ASP B CA 1
ATOM 1611 C C . ASP A 1 206 ? 51.320 73.769 -5.858 1.00 30.61 206 ASP B C 1
ATOM 1612 O O . ASP A 1 206 ? 50.237 74.381 -5.902 1.00 25.48 206 ASP B O 1
ATOM 1617 N N . VAL A 1 207 ? 51.738 73.138 -4.768 1.00 27.05 207 VAL B N 1
ATOM 1618 C CA . VAL A 1 207 ? 50.935 73.146 -3.548 1.00 28.40 207 VAL B CA 1
ATOM 1619 C C . VAL A 1 207 ? 50.723 74.567 -3.054 1.00 28.98 207 VAL B C 1
ATOM 1620 O O . VAL A 1 207 ? 49.584 74.982 -2.805 1.00 28.73 207 VAL B O 1
ATOM 1624 N N . LYS A 1 208 ? 51.818 75.311 -2.918 1.00 24.82 208 LYS B N 1
ATOM 1625 C CA . LYS A 1 208 ? 51.752 76.675 -2.398 1.00 25.90 208 LYS B CA 1
ATOM 1626 C C . LYS A 1 208 ? 50.959 77.601 -3.290 1.00 28.21 208 LYS B C 1
ATOM 1627 O O . LYS A 1 208 ? 50.285 78.490 -2.794 1.00 31.33 208 LYS B O 1
ATOM 1633 N N . MET A 1 209 ? 51.049 77.438 -4.610 1.00 24.38 209 MET B N 1
ATOM 1634 C CA . MET A 1 209 ? 50.346 78.396 -5.456 1.00 31.72 209 MET B CA 1
ATOM 1635 C C . MET A 1 209 ? 48.857 78.076 -5.507 1.00 26.82 209 MET B C 1
ATOM 1636 O O . MET A 1 209 ? 48.021 78.976 -5.524 1.00 26.64 209 MET B O 1
ATOM 1641 N N . LEU A 1 210 ? 48.523 76.795 -5.489 1.00 21.87 210 LEU B N 1
ATOM 1642 C CA . LEU A 1 210 ? 47.131 76.428 -5.725 1.00 28.64 210 LEU B CA 1
ATOM 1643 C C . LEU A 1 210 ? 46.296 76.305 -4.444 1.00 33.36 210 LEU B C 1
ATOM 1644 O O . LEU A 1 210 ? 45.114 76.629 -4.452 1.00 32.42 210 LEU B O 1
ATOM 1649 N N . VAL A 1 211 ? 46.913 75.873 -3.344 1.00 24.73 211 VAL B N 1
ATOM 1650 C CA . VAL A 1 211 ? 46.150 75.434 -2.167 1.00 26.63 211 VAL B CA 1
ATOM 1651 C C . VAL A 1 211 ? 46.136 76.501 -1.094 1.00 28.77 211 VAL B C 1
ATOM 1652 O O . VAL A 1 211 ? 47.193 76.862 -0.559 1.00 29.62 211 VAL B O 1
ATOM 1656 N N . ALA A 1 212 ? 44.946 77.021 -0.787 1.00 26.74 212 ALA B N 1
ATOM 1657 C CA . ALA A 1 212 ? 44.828 78.090 0.202 1.00 31.60 212 ALA B CA 1
ATOM 1658 C C . ALA A 1 212 ? 44.871 77.537 1.630 1.00 37.48 212 ALA B C 1
ATOM 1659 O O . ALA A 1 212 ? 44.224 76.535 1.945 1.00 38.95 212 ALA B O 1
ATOM 1661 N N . ARG A 1 213 ? 45.626 78.203 2.493 1.00 35.99 213 ARG B N 1
ATOM 1662 C CA . ARG A 1 213 ? 45.643 77.861 3.912 1.00 34.08 213 ARG B CA 1
ATOM 1663 C C . ARG A 1 213 ? 44.227 77.968 4.449 1.00 33.98 213 ARG B C 1
ATOM 1664 O O . ARG A 1 213 ? 43.571 78.992 4.279 1.00 41.79 213 ARG B O 1
ATOM 1672 N N . SER A 1 214 ? 43.735 76.901 5.068 1.00 31.46 214 SER B N 1
ATOM 1673 C CA . SER A 1 214 ? 42.360 76.895 5.568 1.00 41.85 214 SER B CA 1
ATOM 1674 C C . SER A 1 214 ? 42.143 77.940 6.683 1.00 40.51 214 SER B C 1
ATOM 1675 O O . SER A 1 214 ? 43.083 78.333 7.387 1.00 39.78 214 SER B O 1
ATOM 1678 N N . LEU A 1 215 ? 40.906 78.404 6.810 1.00 36.23 215 LEU B N 1
ATOM 1679 C CA . LEU A 1 215 ? 40.521 79.321 7.884 1.00 44.20 215 LEU B CA 1
ATOM 1680 C C . LEU A 1 215 ? 40.862 78.731 9.252 1.00 43.75 215 LEU B C 1
ATOM 1681 O O . LEU A 1 215 ? 41.396 79.417 10.129 1.00 37.97 215 LEU B O 1
ATOM 1686 N N . GLU A 1 216 ? 40.568 77.444 9.420 1.00 40.53 216 GLU B N 1
ATOM 1687 C CA . GLU A 1 216 ? 40.812 76.761 10.681 1.00 40.63 216 GLU B CA 1
ATOM 1688 C C . GLU A 1 216 ? 42.308 76.662 10.959 1.00 37.15 216 GLU B C 1
ATOM 1689 O O . GLU A 1 216 ? 42.750 76.746 12.107 1.00 35.30 216 GLU B O 1
ATOM 1695 N N . GLN A 1 217 ? 43.101 76.482 9.911 1.00 36.53 217 GLN B N 1
ATOM 1696 C CA . GLN A 1 217 ? 44.547 76.464 10.096 1.00 30.92 217 GLN B CA 1
ATOM 1697 C C . GLN A 1 217 ? 45.045 77.870 10.436 1.00 39.07 217 GLN B C 1
ATOM 1698 O O . GLN A 1 217 ? 45.934 78.048 11.291 1.00 35.59 217 GLN B O 1
ATOM 1704 N N . ASN A 1 218 ? 44.466 78.874 9.777 1.00 37.03 218 ASN B N 1
ATOM 1705 C CA . ASN A 1 218 ? 44.810 80.264 10.080 1.00 35.64 218 ASN B CA 1
ATOM 1706 C C . ASN A 1 218 ? 44.529 80.602 11.546 1.00 38.93 218 ASN B C 1
ATOM 1707 O O . ASN A 1 218 ? 45.373 81.198 12.223 1.00 42.40 218 ASN B O 1
ATOM 1712 N N . ILE A 1 219 ? 43.355 80.200 12.034 1.00 43.63 219 ILE B N 1
ATOM 1713 C CA . ILE A 1 219 ? 43.003 80.381 13.451 1.00 37.93 219 ILE B CA 1
ATOM 1714 C C . ILE A 1 219 ? 44.041 79.720 14.353 1.00 38.00 219 ILE B C 1
ATOM 1715 O O . ILE A 1 219 ? 44.531 80.331 15.305 1.00 38.26 219 ILE B O 1
ATOM 1720 N N . PHE A 1 220 ? 44.386 78.469 14.055 1.00 39.73 220 PHE B N 1
ATOM 1721 C CA . PHE A 1 220 ? 45.420 77.790 14.830 1.00 37.39 220 PHE B CA 1
ATOM 1722 C C . PHE A 1 220 ? 46.690 78.638 14.893 1.00 30.07 220 PHE B C 1
ATOM 1723 O O . PHE A 1 220 ? 47.260 78.867 15.966 1.00 41.57 220 PHE B O 1
ATOM 1731 N N . GLU A 1 221 ? 47.129 79.104 13.736 1.00 38.93 221 GLU B N 1
ATOM 1732 C CA . GLU A 1 221 ? 48.390 79.844 13.637 1.00 44.07 221 GLU B CA 1
ATOM 1733 C C . GLU A 1 221 ? 48.300 81.179 14.345 1.00 42.88 221 GLU B C 1
ATOM 1734 O O . GLU A 1 221 ? 49.258 81.626 14.991 1.00 44.40 221 GLU B O 1
ATOM 1740 N N . LEU A 1 222 ? 47.149 81.826 14.215 1.00 34.05 222 LEU B N 1
ATOM 1741 C CA . LEU A 1 222 ? 46.940 83.092 14.890 1.00 32.89 222 LEU B CA 1
ATOM 1742 C C . LEU A 1 222 ? 47.168 82.901 16.382 1.00 43.02 222 LEU B C 1
ATOM 1743 O O . LEU A 1 222 ? 47.732 83.761 17.045 1.00 51.12 222 LEU B O 1
ATOM 1748 N N . ILE A 1 223 ? 46.732 81.763 16.913 1.00 40.17 223 ILE B N 1
ATOM 1749 C CA . ILE A 1 223 ? 46.861 81.522 18.342 1.00 37.11 223 ILE B CA 1
ATOM 1750 C C . ILE A 1 223 ? 48.305 81.213 18.707 1.00 42.59 223 ILE B C 1
ATOM 1751 O O . ILE A 1 223 ? 48.785 81.633 19.767 1.00 42.96 223 ILE B O 1
ATOM 1756 N N . ASN A 1 224 ? 49.014 80.498 17.835 1.00 37.63 224 ASN B N 1
ATOM 1757 C CA . ASN A 1 224 ? 50.447 80.287 18.070 1.00 41.17 224 ASN B CA 1
ATOM 1758 C C . ASN A 1 224 ? 51.209 81.597 18.154 1.00 47.54 224 ASN B C 1
ATOM 1759 O O . ASN A 1 224 ? 51.979 81.825 19.084 1.00 54.82 224 ASN B O 1
ATOM 1764 N N . LYS A 1 225 ? 50.987 82.457 17.169 1.00 49.99 225 LYS B N 1
ATOM 1765 C CA . LYS A 1 225 ? 51.687 83.728 17.095 1.00 44.45 225 LYS B CA 1
ATOM 1766 C C . LYS A 1 225 ? 51.409 84.577 18.317 1.00 58.20 225 LYS B C 1
ATOM 1767 O O . LYS A 1 225 ? 52.310 85.228 18.843 1.00 67.91 225 LYS B O 1
ATOM 1773 N N . ILE A 1 226 ? 50.166 84.557 18.784 1.00 52.48 226 ILE B N 1
ATOM 1774 C CA . ILE A 1 226 ? 49.797 85.365 19.934 1.00 55.76 226 ILE B CA 1
ATOM 1775 C C . ILE A 1 226 ? 50.461 84.885 21.218 1.00 62.18 226 ILE B C 1
ATOM 1776 O O . ILE A 1 226 ? 51.113 85.666 21.913 1.00 67.13 226 ILE B O 1
ATOM 1781 N N . VAL A 1 227 ? 50.298 83.605 21.531 1.00 61.09 227 VAL B N 1
ATOM 1782 C CA . VAL A 1 227 ? 50.905 83.042 22.735 1.00 61.68 227 VAL B CA 1
ATOM 1783 C C . VAL A 1 227 ? 52.439 83.115 22.702 1.00 58.59 227 VAL B C 1
ATOM 1784 O O . VAL A 1 227 ? 53.083 83.036 23.741 1.00 60.80 227 VAL B O 1
ATOM 1788 N N . ASN A 1 228 ? 53.010 83.291 21.512 1.00 61.59 228 ASN B N 1
ATOM 1789 C CA . ASN A 1 228 ? 54.460 83.417 21.350 1.00 68.97 228 ASN B CA 1
ATOM 1790 C C . ASN A 1 228 ? 54.974 84.860 21.257 1.00 76.24 228 ASN B C 1
ATOM 1791 O O . ASN A 1 228 ? 56.136 85.089 20.909 1.00 78.63 228 ASN B O 1
ATOM 1796 N N . ARG A 1 229 ? 54.107 85.823 21.565 1.00 72.19 229 ARG B N 1
ATOM 1797 C CA . ARG A 1 229 ? 54.486 87.239 21.609 1.00 77.04 229 ARG B CA 1
ATOM 1798 C C . ARG A 1 229 ? 54.935 87.820 20.261 1.00 80.68 229 ARG B C 1
ATOM 1799 O O . ARG A 1 229 ? 55.538 88.893 20.218 1.00 88.30 229 ARG B O 1
ATOM 1801 N N . LYS A 1 230 ? 54.641 87.115 19.170 1.00 77.85 230 LYS B N 1
ATOM 1802 C CA . LYS A 1 230 ? 54.945 87.611 17.826 1.00 76.79 230 LYS B CA 1
ATOM 1803 C C . LYS A 1 230 ? 53.868 88.594 17.363 1.00 76.03 230 LYS B C 1
ATOM 1804 O O . LYS A 1 230 ? 52.955 88.234 16.611 1.00 64.02 230 LYS B O 1
ATOM 1807 N N . ARG A 1 231 ? 53.998 89.840 17.809 1.00 76.53 231 ARG B N 1
ATOM 1808 C CA . ARG A 1 231 ? 52.947 90.847 17.669 1.00 73.20 231 ARG B CA 1
ATOM 1809 C C . ARG A 1 231 ? 52.481 91.097 16.239 1.00 72.75 231 ARG B C 1
ATOM 1810 O O . ARG A 1 231 ? 51.286 91.037 15.949 1.00 76.53 231 ARG B O 1
ATOM 1818 N N . THR A 1 232 ? 53.419 91.388 15.350 1.00 67.59 232 THR B N 1
ATOM 1819 C CA . THR A 1 232 ? 53.062 91.781 13.995 1.00 73.36 232 THR B CA 1
ATOM 1820 C C . THR A 1 232 ? 52.630 90.583 13.148 1.00 71.59 232 THR B C 1
ATOM 1821 O O . THR A 1 232 ? 51.656 90.674 12.395 1.00 69.75 232 THR B O 1
ATOM 1825 N N . GLU A 1 233 ? 53.342 89.464 13.284 1.00 71.78 233 GLU B N 1
ATOM 1826 C CA . GLU A 1 233 ? 52.970 88.226 12.590 1.00 67.51 233 GLU B CA 1
ATOM 1827 C C . GLU A 1 233 ? 51.499 87.870 12.811 1.00 60.65 233 GLU B C 1
ATOM 1828 O O . GLU A 1 233 ? 50.802 87.447 11.883 1.00 60.40 233 GLU B O 1
ATOM 1834 N N . SER A 1 234 ? 51.036 88.041 14.045 1.00 51.46 234 SER B N 1
ATOM 1835 C CA . SER A 1 234 ? 49.660 87.722 14.389 1.00 54.43 234 SER B CA 1
ATOM 1836 C C . SER A 1 234 ? 48.676 88.834 14.006 1.00 50.98 234 SER B C 1
ATOM 1837 O O . SER A 1 234 ? 47.521 88.556 13.679 1.00 50.44 234 SER B O 1
ATOM 1840 N N . LEU A 1 235 ? 49.122 90.086 14.034 1.00 55.57 235 LEU B N 1
ATOM 1841 C CA . LEU A 1 235 ? 48.275 91.165 13.538 1.00 57.35 235 LEU B CA 1
ATOM 1842 C C . LEU A 1 235 ? 48.042 90.961 12.044 1.00 47.38 235 LEU B C 1
ATOM 1843 O O . LEU A 1 235 ? 46.938 91.161 11.540 1.00 54.56 235 LEU B O 1
ATOM 1848 N N . GLN A 1 236 ? 49.093 90.549 11.347 1.00 39.84 236 GLN B N 1
ATOM 1849 C CA . GLN A 1 236 ? 49.016 90.264 9.926 1.00 43.81 236 GLN B CA 1
ATOM 1850 C C . GLN A 1 236 ? 48.066 89.106 9.598 1.00 59.04 236 GLN B C 1
ATOM 1851 O O . GLN A 1 236 ? 47.337 89.154 8.604 1.00 58.82 236 GLN B O 1
ATOM 1857 N N . ILE A 1 237 ? 48.074 88.060 10.422 1.00 57.92 237 ILE B N 1
ATOM 1858 C CA . ILE A 1 237 ? 47.168 86.943 10.177 1.00 54.45 237 ILE B CA 1
ATOM 1859 C C . ILE A 1 237 ? 45.727 87.412 10.327 1.00 47.08 237 ILE B C 1
ATOM 1860 O O . ILE A 1 237 ? 44.882 87.138 9.473 1.00 45.28 237 ILE B O 1
ATOM 1865 N N . PHE A 1 238 ? 45.454 88.134 11.410 1.00 40.05 238 PHE B N 1
ATOM 1866 C CA . PHE A 1 238 ? 44.108 88.641 11.647 1.00 40.14 238 PHE B CA 1
ATOM 1867 C C . PHE A 1 238 ? 43.631 89.560 10.516 1.00 41.84 238 PHE B C 1
ATOM 1868 O O . PHE A 1 238 ? 42.504 89.436 10.035 1.00 46.59 238 PHE B O 1
ATOM 1876 N N . TYR A 1 239 ? 44.490 90.481 10.094 1.00 45.03 239 TYR B N 1
ATOM 1877 C CA . TYR A 1 239 ? 44.130 91.412 9.038 1.00 52.34 239 TYR B CA 1
ATOM 1878 C C . TYR A 1 239 ? 43.731 90.673 7.762 1.00 57.98 239 TYR B C 1
ATOM 1879 O O . TYR A 1 239 ? 42.691 90.966 7.170 1.00 57.88 239 TYR B O 1
ATOM 1888 N N . ASP A 1 240 ? 44.559 89.713 7.352 1.00 55.18 240 ASP B N 1
ATOM 1889 C CA . ASP A 1 240 ? 44.297 88.931 6.143 1.00 60.76 240 ASP B CA 1
ATOM 1890 C C . ASP A 1 240 ? 42.918 88.283 6.184 1.00 57.24 240 ASP B C 1
ATOM 1891 O O . ASP A 1 240 ? 42.214 88.258 5.181 1.00 56.22 240 ASP B O 1
ATOM 1896 N N . LEU A 1 241 ? 42.539 87.750 7.340 1.00 49.53 241 LEU B N 1
ATOM 1897 C CA . LEU A 1 241 ? 41.196 87.192 7.493 1.00 57.74 241 LEU B CA 1
ATOM 1898 C C . LEU A 1 241 ? 40.115 88.217 7.142 1.00 64.13 241 LEU B C 1
ATOM 1899 O O . LEU A 1 241 ? 39.263 87.967 6.285 1.00 66.66 241 LEU B O 1
ATOM 1904 N N . LEU A 1 242 ? 40.161 89.372 7.802 1.00 62.06 242 LEU B N 1
ATOM 1905 C CA . LEU A 1 242 ? 39.218 90.453 7.532 1.00 57.31 242 LEU B CA 1
ATOM 1906 C C . LEU A 1 242 ? 39.272 90.843 6.066 1.00 60.59 242 LEU B C 1
ATOM 1907 O O . LEU A 1 242 ? 38.239 91.089 5.445 1.00 69.19 242 LEU B O 1
ATOM 1912 N N . LYS A 1 243 ? 40.486 90.890 5.525 1.00 62.32 243 LYS B N 1
ATOM 1913 C CA . LYS A 1 243 ? 40.728 91.392 4.174 1.00 74.47 243 LYS B CA 1
ATOM 1914 C C . LYS A 1 243 ? 40.134 90.476 3.105 1.00 80.48 243 LYS B C 1
ATOM 1915 O O . LYS A 1 243 ? 39.767 90.939 2.021 1.00 86.37 243 LYS B O 1
ATOM 1919 N N . GLN A 1 244 ? 40.039 89.181 3.407 1.00 80.69 244 GLN B N 1
ATOM 1920 C CA . GLN A 1 244 ? 39.337 88.246 2.525 1.00 84.53 244 GLN B CA 1
ATOM 1921 C C . GLN A 1 244 ? 37.900 88.067 3.011 1.00 75.62 244 GLN B C 1
ATOM 1922 O O . GLN A 1 244 ? 37.262 87.042 2.781 1.00 73.16 244 GLN B O 1
ATOM 1928 N N . ASN A 1 245 ? 37.413 89.100 3.689 1.00 76.45 245 ASN B N 1
ATOM 1929 C CA . ASN A 1 245 ? 36.018 89.209 4.120 1.00 81.11 245 ASN B CA 1
ATOM 1930 C C . ASN A 1 245 ? 35.448 88.083 4.985 1.00 72.30 245 ASN B C 1
ATOM 1931 O O . ASN A 1 245 ? 34.273 87.735 4.859 1.00 64.96 245 ASN B O 1
ATOM 1936 N N . GLU A 1 246 ? 36.259 87.524 5.876 1.00 67.16 246 GLU B N 1
ATOM 1937 C CA . GLU A 1 246 ? 35.692 86.651 6.892 1.00 70.60 246 GLU B CA 1
ATOM 1938 C C . GLU A 1 246 ? 34.944 87.515 7.897 1.00 67.07 246 GLU B C 1
ATOM 1939 O O . GLU A 1 246 ? 35.392 88.613 8.236 1.00 61.86 246 GLU B O 1
ATOM 1945 N N . GLU A 1 247 ? 33.797 87.031 8.359 1.00 64.13 247 GLU B N 1
ATOM 1946 C CA . GLU A 1 247 ? 33.003 87.781 9.325 1.00 72.74 247 GLU B CA 1
ATOM 1947 C C . GLU A 1 247 ? 33.588 87.659 10.718 1.00 73.71 247 GLU B C 1
ATOM 1948 O O . GLU A 1 247 ? 33.855 86.552 11.176 1.00 72.92 247 GLU B O 1
ATOM 1954 N N . PRO A 1 248 ? 33.770 88.801 11.401 1.00 75.19 248 PRO B N 1
ATOM 1955 C CA . PRO A 1 248 ? 34.324 88.846 12.758 1.00 68.40 248 PRO B CA 1
ATOM 1956 C C . PRO A 1 248 ? 33.649 87.833 13.676 1.00 64.79 248 PRO B C 1
ATOM 1957 O O . PRO A 1 248 ? 34.307 87.209 14.514 1.00 58.37 248 PRO B O 1
ATOM 1961 N N . ILE A 1 249 ? 32.344 87.666 13.509 1.00 61.60 249 ILE B N 1
ATOM 1962 C CA . ILE A 1 249 ? 31.592 86.764 14.364 1.00 61.66 249 ILE B CA 1
ATOM 1963 C C . ILE A 1 249 ? 31.996 85.313 14.102 1.00 61.84 249 ILE B C 1
ATOM 1964 O O . ILE A 1 249 ? 32.051 84.504 15.032 1.00 64.90 249 ILE B O 1
ATOM 1969 N N . LYS A 1 250 ? 32.301 84.997 12.844 1.00 55.08 250 LYS B N 1
ATOM 1970 C CA . LYS A 1 250 ? 32.720 83.646 12.468 1.00 54.14 250 LYS B CA 1
ATOM 1971 C C . LYS A 1 250 ? 34.143 83.374 12.927 1.00 48.97 250 LYS B C 1
ATOM 1972 O O . LYS A 1 250 ? 34.449 82.292 13.425 1.00 56.12 250 LYS B O 1
ATOM 1976 N N . ILE A 1 251 ? 35.012 84.362 12.749 1.00 44.39 251 ILE B N 1
ATOM 1977 C CA . ILE A 1 251 ? 36.380 84.274 13.235 1.00 49.73 251 ILE B CA 1
ATOM 1978 C C . ILE A 1 251 ? 36.370 83.995 14.741 1.00 46.76 251 ILE B C 1
ATOM 1979 O O . ILE A 1 251 ? 37.136 83.183 15.246 1.00 44.70 251 ILE B O 1
ATOM 1984 N N . MET A 1 252 ? 35.476 84.675 15.443 1.00 45.05 252 MET B N 1
ATOM 1985 C CA . MET A 1 252 ? 35.415 84.600 16.891 1.00 45.50 252 MET B CA 1
ATOM 1986 C C . MET A 1 252 ? 34.970 83.211 17.337 1.00 47.55 252 MET B C 1
ATOM 1987 O O . MET A 1 252 ? 35.534 82.634 18.274 1.00 45.04 252 MET B O 1
ATOM 1992 N N . ALA A 1 253 ? 33.963 82.677 16.652 1.00 42.90 253 ALA B N 1
ATOM 1993 C CA . ALA A 1 253 ? 33.450 81.349 16.955 1.00 42.48 253 ALA B CA 1
ATOM 1994 C C . ALA A 1 253 ? 34.546 80.298 16.822 1.00 43.30 253 ALA B C 1
ATOM 1995 O O . ALA A 1 253 ? 34.710 79.457 17.698 1.00 40.94 253 ALA B O 1
ATOM 1997 N N . LEU A 1 254 ? 35.299 80.345 15.726 1.00 37.97 254 LEU B N 1
ATOM 1998 C CA . LEU A 1 254 ? 36.416 79.416 15.534 1.00 35.63 254 LEU B CA 1
ATOM 1999 C C . LEU A 1 254 ? 37.527 79.576 16.595 1.00 30.64 254 LEU B C 1
ATOM 2000 O O . LEU A 1 254 ? 38.102 78.595 17.050 1.00 36.89 254 LEU B O 1
ATOM 2005 N N . ILE A 1 255 ? 37.847 80.817 16.948 1.00 30.70 255 ILE B N 1
ATOM 2006 C CA . ILE A 1 255 ? 38.796 81.077 18.010 1.00 40.06 255 ILE B CA 1
ATOM 2007 C C . ILE A 1 255 ? 38.243 80.432 19.281 1.00 41.88 255 ILE B C 1
ATOM 2008 O O . ILE A 1 255 ? 38.930 79.680 19.963 1.00 34.49 255 ILE B O 1
ATOM 2013 N N . SER A 1 256 ? 36.973 80.696 19.558 1.00 34.32 256 SER B N 1
ATOM 2014 C CA . SER A 1 256 ? 36.298 80.110 20.709 1.00 40.54 256 SER B CA 1
ATOM 2015 C C . SER A 1 256 ? 36.367 78.575 20.704 1.00 38.57 256 SER B C 1
ATOM 2016 O O . SER A 1 256 ? 36.700 77.966 21.715 1.00 31.98 256 SER B O 1
ATOM 2019 N N . ASN A 1 257 ? 36.048 77.948 19.574 1.00 31.54 257 ASN B N 1
ATOM 2020 C CA . ASN A 1 257 ? 36.113 76.490 19.478 1.00 28.78 257 ASN B CA 1
ATOM 2021 C C . ASN A 1 257 ? 37.520 75.940 19.795 1.00 28.48 257 ASN B C 1
ATOM 2022 O O . ASN A 1 257 ? 37.669 74.864 20.375 1.00 33.45 257 ASN B O 1
ATOM 2027 N N . GLN A 1 258 ? 38.552 76.652 19.364 1.00 28.80 258 GLN B N 1
ATOM 2028 C CA . GLN A 1 258 ? 39.910 76.188 19.595 1.00 23.12 258 GLN B CA 1
ATOM 2029 C C . GLN A 1 258 ? 40.298 76.342 21.060 1.00 27.98 258 GLN B C 1
ATOM 2030 O O . GLN A 1 258 ? 40.948 75.461 21.631 1.00 31.18 258 GLN B O 1
ATOM 2036 N N . PHE A 1 259 ? 39.896 77.447 21.672 1.00 26.54 259 PHE B N 1
ATOM 2037 C CA . PHE A 1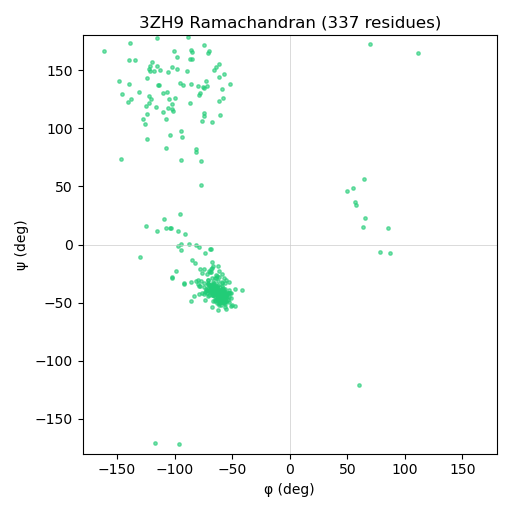 259 ? 40.236 77.667 23.076 1.00 27.25 259 PHE B CA 1
ATOM 2038 C C . PHE A 1 259 ? 39.510 76.689 23.976 1.00 27.48 259 PHE B C 1
ATOM 2039 O O . PHE A 1 259 ? 40.084 76.190 24.926 1.00 26.11 259 PHE B O 1
ATOM 2047 N N . ARG A 1 260 ? 38.252 76.391 23.660 1.00 25.86 260 ARG B N 1
ATOM 2048 C CA . ARG A 1 260 ? 37.541 75.341 24.383 1.00 25.63 260 ARG B CA 1
ATOM 2049 C C . ARG A 1 260 ? 38.245 73.999 24.232 1.00 27.20 260 ARG B C 1
ATOM 2050 O O . ARG A 1 260 ? 38.389 73.265 25.199 1.00 28.29 260 ARG B O 1
ATOM 2058 N N . LEU A 1 261 ? 38.687 73.685 23.017 1.00 26.49 261 LEU B N 1
ATOM 2059 C CA . LEU A 1 261 ? 39.443 72.460 22.780 1.00 28.48 261 LEU B CA 1
ATOM 2060 C C . LEU A 1 261 ? 40.740 72.397 23.584 1.00 26.51 261 LEU B C 1
ATOM 2061 O O . LEU A 1 261 ? 41.095 71.345 24.119 1.00 26.78 261 LEU B O 1
ATOM 2066 N N . ILE A 1 262 ? 41.472 73.508 23.636 1.00 22.36 262 ILE B N 1
ATOM 2067 C CA . ILE A 1 262 ? 42.722 73.531 24.396 1.00 26.83 262 ILE B CA 1
ATOM 2068 C C . ILE A 1 262 ? 42.456 73.256 25.878 1.00 24.29 262 ILE B C 1
ATOM 2069 O O . ILE A 1 262 ? 43.119 72.431 26.508 1.00 30.97 262 ILE B O 1
ATOM 2074 N N . LEU A 1 263 ? 41.454 73.926 26.429 1.00 25.89 263 LEU B N 1
ATOM 2075 C CA . LEU A 1 263 ? 41.106 73.716 27.841 1.00 22.12 263 LEU B CA 1
ATOM 2076 C C . LEU A 1 263 ? 40.753 72.242 28.117 1.00 28.83 263 LEU B C 1
ATOM 2077 O O . LEU A 1 263 ? 41.260 71.648 29.058 1.00 26.19 263 LEU B O 1
ATOM 2082 N N . GLN A 1 264 ? 39.890 71.651 27.289 1.00 22.89 264 GLN B N 1
ATOM 2083 C CA . GLN A 1 264 ? 39.531 70.232 27.447 1.00 24.02 264 GLN B CA 1
ATOM 2084 C C . GLN A 1 264 ? 40.747 69.295 27.358 1.00 36.04 264 GLN B C 1
ATOM 2085 O O . GLN A 1 264 ? 40.935 68.391 28.176 1.00 31.84 264 GLN B O 1
ATOM 2091 N N . THR A 1 265 ? 41.547 69.502 26.324 1.00 31.25 265 THR B N 1
ATOM 2092 C CA . THR A 1 265 ? 42.736 68.705 26.115 1.00 33.23 265 THR B CA 1
ATOM 2093 C C . THR A 1 265 ? 43.708 68.838 27.305 1.00 32.37 265 THR B C 1
ATOM 2094 O O . THR A 1 265 ? 44.237 67.838 27.804 1.00 32.70 265 THR B O 1
ATOM 2098 N N . LYS A 1 266 ? 43.928 70.067 27.768 1.00 27.54 266 LYS B N 1
ATOM 2099 C CA . LYS A 1 266 ? 44.821 70.302 28.908 1.00 34.13 266 LYS B CA 1
ATOM 2100 C C . LYS A 1 266 ? 44.314 69.566 30.148 1.00 34.90 266 LYS B C 1
ATOM 2101 O O . LYS A 1 266 ? 45.081 68.950 30.874 1.00 30.46 266 LYS B O 1
ATOM 2107 N N . TYR A 1 267 ? 43.006 69.632 30.373 1.00 31.33 267 TYR B N 1
ATOM 2108 C CA . TYR A 1 267 ? 42.365 68.972 31.503 1.00 29.69 267 TYR B CA 1
ATOM 2109 C C . TYR A 1 267 ? 42.588 67.450 31.506 1.00 37.45 267 TYR B C 1
ATOM 2110 O O . TYR A 1 267 ? 42.922 66.854 32.535 1.00 33.93 267 TYR B O 1
ATOM 2119 N N . PHE A 1 268 ? 42.403 66.817 30.354 1.00 31.35 268 PHE B N 1
ATOM 2120 C CA . PHE A 1 268 ? 42.596 65.373 30.278 1.00 30.69 268 PHE B CA 1
ATOM 2121 C C . PHE A 1 268 ? 44.072 64.984 30.188 1.00 39.16 268 PHE B C 1
ATOM 2122 O O . PHE A 1 268 ? 44.467 63.969 30.742 1.00 43.74 268 PHE B O 1
ATOM 2130 N N . ALA A 1 269 ? 44.883 65.786 29.498 1.00 35.80 269 ALA B N 1
ATOM 2131 C CA . ALA A 1 269 ? 46.329 65.530 29.445 1.00 45.82 269 ALA B CA 1
ATOM 2132 C C . ALA A 1 269 ? 46.961 65.528 30.841 1.00 52.99 269 ALA B C 1
ATOM 2133 O O . ALA A 1 269 ? 47.848 64.718 31.129 1.00 53.74 269 ALA B O 1
ATOM 2135 N N . GLU A 1 270 ? 46.500 66.422 31.713 1.00 45.36 270 GLU B N 1
ATOM 2136 C CA . GLU A 1 270 ? 47.114 66.548 33.029 1.00 53.27 270 GLU B CA 1
ATOM 2137 C C . GLU A 1 270 ? 46.760 65.399 33.966 1.00 59.03 270 GLU B C 1
ATOM 2138 O O . GLU A 1 270 ? 47.312 65.290 35.060 1.00 62.31 270 GLU B O 1
ATOM 2144 N N . GLN A 1 271 ? 45.850 64.539 33.521 1.00 60.00 271 GLN B N 1
ATOM 2145 C CA . GLN A 1 271 ? 45.548 63.298 34.223 1.00 61.39 271 GLN B CA 1
ATOM 2146 C C . GLN A 1 271 ? 46.201 62.106 33.530 1.00 62.39 271 GLN B C 1
ATOM 2147 O O . GLN A 1 271 ? 45.850 60.957 33.789 1.00 67.00 271 GLN B O 1
ATOM 2153 N N . GLY A 1 272 ? 47.139 62.387 32.633 1.00 61.11 272 GLY B N 1
ATOM 2154 C CA . GLY A 1 272 ? 47.899 61.341 31.974 1.00 67.12 272 GLY B CA 1
ATOM 2155 C C . GLY A 1 272 ? 47.296 60.749 30.709 1.00 70.81 272 GLY B C 1
ATOM 2156 O O . GLY A 1 272 ? 47.953 59.959 30.031 1.00 68.35 272 GLY B O 1
ATOM 2157 N N . TYR A 1 273 ? 46.057 61.118 30.383 1.00 65.65 273 TYR B N 1
ATOM 2158 C CA . TYR A 1 273 ? 45.429 60.621 29.166 1.00 55.98 273 TYR B CA 1
ATOM 2159 C C . TYR A 1 273 ? 46.216 61.055 27.931 1.00 55.29 273 TYR B C 1
ATOM 2160 O O . TYR A 1 273 ? 46.774 62.155 27.888 1.00 54.10 273 TYR B O 1
ATOM 2169 N N . GLY A 1 274 ? 46.268 60.186 26.926 1.00 59.23 274 GLY B N 1
ATOM 2170 C CA . GLY A 1 274 ? 47.034 60.470 25.727 1.00 50.63 274 GLY B CA 1
ATOM 2171 C C . GLY A 1 274 ? 46.200 60.958 24.554 1.00 53.20 274 GLY B C 1
ATOM 2172 O O . GLY A 1 274 ? 44.971 60.857 24.559 1.00 56.21 274 GLY B O 1
ATOM 2173 N N . GLN A 1 275 ? 46.884 61.488 23.544 1.00 52.20 275 GLN B N 1
ATOM 2174 C CA . GLN A 1 275 ? 46.261 62.007 22.332 1.00 60.33 275 GLN B CA 1
ATOM 2175 C C . GLN A 1 275 ? 45.130 61.061 21.889 1.00 64.26 275 GLN B C 1
ATOM 2176 O O . GLN A 1 275 ? 44.052 61.499 21.464 1.00 56.82 275 GLN B O 1
ATOM 2182 N N . LYS A 1 276 ? 45.384 59.760 22.025 1.00 65.75 276 LYS B N 1
ATOM 2183 C CA . LYS A 1 276 ? 44.461 58.708 21.593 1.00 70.92 276 LYS B CA 1
ATOM 2184 C C . LYS A 1 276 ? 43.101 58.718 22.316 1.00 59.19 276 LYS B C 1
ATOM 2185 O O . LYS A 1 276 ? 42.036 58.786 21.677 1.00 51.74 276 LYS B O 1
ATOM 2191 N N . GLN A 1 277 ? 43.152 58.646 23.644 1.00 45.68 277 GLN B N 1
ATOM 2192 C CA . GLN A 1 277 ? 41.951 58.587 24.464 1.00 54.65 277 GLN B CA 1
ATOM 2193 C C . GLN A 1 277 ? 41.199 59.921 24.482 1.00 49.82 277 GLN B C 1
ATOM 2194 O O . GLN A 1 277 ? 39.972 59.958 24.611 1.00 46.30 277 GLN B O 1
ATOM 2200 N N . ILE A 1 278 ? 41.939 61.014 24.346 1.00 38.75 278 ILE B N 1
ATOM 2201 C CA . ILE A 1 278 ? 41.331 62.334 24.382 1.00 39.05 278 ILE B CA 1
ATOM 2202 C C . ILE A 1 278 ? 40.509 62.540 23.116 1.00 44.29 278 ILE B C 1
ATOM 2203 O O . ILE A 1 278 ? 39.374 63.028 23.171 1.00 41.83 278 ILE B O 1
ATOM 2208 N N . ALA A 1 279 ? 41.071 62.149 21.976 1.00 42.15 279 ALA B N 1
ATOM 2209 C CA . ALA A 1 279 ? 40.358 62.291 20.715 1.00 39.88 279 ALA B CA 1
ATOM 2210 C C . ALA A 1 279 ? 39.036 61.530 20.779 1.00 43.44 279 ALA B C 1
ATOM 2211 O O . ALA A 1 279 ? 37.994 62.038 20.360 1.00 44.15 279 ALA B O 1
ATOM 2213 N N . SER A 1 280 ? 39.067 60.313 21.302 1.00 38.83 280 SER B N 1
ATOM 2214 C CA . SER A 1 280 ? 37.841 59.518 21.301 1.00 58.01 280 SER B CA 1
ATOM 2215 C C . SER A 1 280 ? 36.853 60.021 22.354 1.00 59.07 280 SER B C 1
ATOM 2216 O O . SER A 1 280 ? 35.646 59.975 22.139 1.00 64.91 280 SER B O 1
ATOM 2219 N N . ASN A 1 281 ? 37.366 60.522 23.477 1.00 55.21 281 ASN B N 1
ATOM 2220 C CA . ASN A 1 281 ? 36.510 61.152 24.481 1.00 52.54 281 ASN B CA 1
ATOM 2221 C C . ASN A 1 281 ? 35.850 62.422 23.935 1.00 50.97 281 ASN B C 1
ATOM 2222 O O . ASN A 1 281 ? 34.657 62.650 24.137 1.00 56.96 281 ASN B O 1
ATOM 2227 N N . LEU A 1 282 ? 36.624 63.233 23.219 1.00 47.38 282 LEU B N 1
ATOM 2228 C CA . LEU A 1 282 ? 36.125 64.496 22.673 1.00 41.90 282 LEU B CA 1
ATOM 2229 C C . LEU A 1 282 ? 35.413 64.359 21.335 1.00 46.48 282 LEU B C 1
ATOM 2230 O O . LEU A 1 282 ? 34.741 65.291 20.876 1.00 47.81 282 LEU B O 1
ATOM 2235 N N . LYS A 1 283 ? 35.563 63.195 20.712 1.00 52.40 283 LYS B N 1
ATOM 2236 C CA . LYS A 1 283 ? 35.106 62.988 19.344 1.00 47.97 283 LYS B CA 1
ATOM 2237 C C . LYS A 1 283 ? 35.724 64.059 18.456 1.00 50.00 283 LYS B C 1
ATOM 2238 O O . LYS A 1 283 ? 35.034 64.718 17.681 1.00 51.21 283 LYS B O 1
ATOM 2242 N N . VAL A 1 284 ? 37.035 64.242 18.599 1.00 50.24 284 VAL B N 1
ATOM 2243 C CA . VAL A 1 284 ? 37.811 65.125 17.726 1.00 47.65 284 VAL B CA 1
ATOM 2244 C C . VAL A 1 284 ? 38.940 64.303 17.108 1.00 40.60 284 VAL B C 1
ATOM 2245 O O . VAL A 1 284 ? 39.482 63.405 17.758 1.00 42.89 284 VAL B O 1
ATOM 2249 N N . HIS A 1 285 ? 39.269 64.576 15.851 1.00 41.72 285 HIS B N 1
ATOM 2250 C CA . HIS A 1 285 ? 40.363 63.858 15.197 1.00 48.09 285 HIS B CA 1
ATOM 2251 C C . HIS A 1 285 ? 41.666 64.055 15.964 1.00 42.94 285 HIS B C 1
ATOM 2252 O O . HIS A 1 285 ? 42.004 65.176 16.349 1.00 44.35 285 HIS B O 1
ATOM 2259 N N . PRO A 1 286 ? 42.395 62.956 16.191 1.00 41.72 286 PRO B N 1
ATOM 2260 C CA . PRO A 1 286 ? 43.669 62.934 16.924 1.00 46.21 286 PRO B CA 1
ATOM 2261 C C . PRO A 1 286 ? 44.689 63.940 16.375 1.00 45.55 286 PRO B C 1
ATOM 2262 O O . PRO A 1 286 ? 45.493 64.472 17.137 1.00 43.63 286 PRO B O 1
ATOM 2266 N N . PHE A 1 287 ? 44.658 64.186 15.066 1.00 41.47 287 PHE B N 1
ATOM 2267 C CA . PHE A 1 287 ? 45.561 65.156 14.449 1.00 42.04 287 PHE B CA 1
ATOM 2268 C C . PHE A 1 287 ? 45.373 66.531 15.083 1.00 47.11 287 PHE B C 1
ATOM 2269 O O . PHE A 1 287 ? 46.348 67.230 15.413 1.00 46.43 287 PHE B O 1
ATOM 2277 N N . ARG A 1 288 ? 44.109 66.917 15.241 1.00 41.63 288 ARG B N 1
ATOM 2278 C CA . ARG A 1 288 ? 43.763 68.214 15.814 1.00 41.26 288 ARG B CA 1
ATOM 2279 C C . ARG A 1 288 ? 43.927 68.215 17.357 1.00 39.80 288 ARG B C 1
ATOM 2280 O O . ARG A 1 288 ? 44.275 69.239 17.971 1.00 36.71 288 ARG B O 1
ATOM 2288 N N . VAL A 1 289 ? 43.710 67.060 17.979 1.00 33.82 289 VAL B N 1
ATOM 2289 C CA . VAL A 1 289 ? 43.939 66.950 19.418 1.00 33.79 289 VAL B CA 1
ATOM 2290 C C . VAL A 1 289 ? 45.433 67.137 19.742 1.00 35.75 289 VAL B C 1
ATOM 2291 O O . VAL A 1 289 ? 45.790 67.816 20.706 1.00 34.70 289 VAL B O 1
ATOM 2295 N N . LYS A 1 290 ? 46.302 66.553 18.922 1.00 36.94 290 LYS B N 1
ATOM 2296 C CA . LYS A 1 290 ? 47.746 66.709 19.115 1.00 41.74 290 LYS B CA 1
ATOM 2297 C C . LYS A 1 290 ? 48.162 68.180 19.125 1.00 45.98 290 LYS B C 1
ATOM 2298 O O . LYS A 1 290 ? 48.940 68.610 19.985 1.00 43.11 290 LYS B O 1
ATOM 2303 N N . LEU A 1 291 ? 47.632 68.953 18.180 1.00 36.26 291 LEU B N 1
ATOM 2304 C CA . LEU A 1 291 ? 47.968 70.367 18.101 1.00 37.28 291 LEU B CA 1
ATOM 2305 C C . LEU A 1 291 ? 47.435 71.130 19.319 1.00 35.71 291 LEU B C 1
ATOM 2306 O O . LEU A 1 291 ? 48.103 72.019 19.835 1.00 36.77 291 LEU B O 1
ATOM 2311 N N . ALA A 1 292 ? 46.229 70.786 19.766 1.00 32.79 292 ALA B N 1
ATOM 2312 C CA . ALA A 1 292 ? 45.648 71.445 20.930 1.00 34.98 292 ALA B CA 1
ATOM 2313 C C . ALA A 1 292 ? 46.468 71.094 22.161 1.00 29.76 292 ALA B C 1
ATOM 2314 O O . ALA A 1 292 ? 46.622 71.918 23.036 1.00 30.86 292 ALA B O 1
ATOM 2316 N N . MET A 1 293 ? 46.974 69.859 22.227 1.00 32.54 293 MET B N 1
ATOM 2317 C CA . MET A 1 293 ? 47.815 69.461 23.345 1.00 32.27 293 MET B CA 1
ATOM 2318 C C . MET A 1 293 ? 49.058 70.340 23.391 1.00 38.50 293 MET B C 1
ATOM 2319 O O . MET A 1 293 ? 49.483 70.751 24.468 1.00 34.80 293 MET B O 1
ATOM 2324 N N . ASP A 1 294 ? 49.642 70.619 22.225 1.00 34.44 294 ASP B N 1
ATOM 2325 C CA . ASP A 1 294 ? 50.874 71.420 22.164 1.00 35.92 294 ASP B CA 1
ATOM 2326 C C . ASP A 1 294 ? 50.584 72.826 22.649 1.00 37.26 294 ASP B C 1
ATOM 2327 O O . ASP A 1 294 ? 51.353 73.412 23.406 1.00 39.85 294 ASP B O 1
ATOM 2332 N N . GLN A 1 295 ? 49.454 73.367 22.214 1.00 39.21 295 GLN B N 1
ATOM 2333 C CA . GLN A 1 295 ? 49.088 74.718 22.599 1.00 32.01 295 GLN B CA 1
ATOM 2334 C C . GLN A 1 295 ? 48.725 74.799 24.083 1.00 36.10 295 GLN B C 1
ATOM 2335 O O . GLN A 1 295 ? 49.021 75.788 24.743 1.00 31.18 295 GLN B O 1
ATOM 2341 N N . ALA A 1 296 ? 48.099 73.747 24.602 1.00 27.51 296 ALA B N 1
ATOM 2342 C CA . ALA A 1 296 ? 47.653 73.739 25.993 1.00 27.72 296 ALA B CA 1
ATOM 2343 C C . ALA A 1 296 ? 48.827 73.937 26.943 1.00 31.71 296 ALA B C 1
ATOM 2344 O O . ALA A 1 296 ? 48.673 74.533 28.008 1.00 34.47 296 ALA B O 1
ATOM 2346 N N . ARG A 1 297 ? 49.997 73.434 26.557 1.00 33.09 297 ARG B N 1
ATOM 2347 C CA . ARG A 1 297 ? 51.204 73.603 27.375 1.00 33.82 297 ARG B CA 1
ATOM 2348 C C . ARG A 1 297 ? 51.590 75.067 27.552 1.00 36.00 297 ARG B C 1
ATOM 2349 O O . ARG A 1 297 ? 52.272 75.424 28.504 1.00 41.83 297 ARG B O 1
ATOM 2357 N N . LEU A 1 298 ? 51.145 75.920 26.647 1.00 34.29 298 LEU B N 1
ATOM 2358 C CA . LEU A 1 298 ? 51.596 77.301 26.657 1.00 41.85 298 LEU B CA 1
ATOM 2359 C C . LEU A 1 298 ? 50.663 78.229 27.423 1.00 39.56 298 LEU B C 1
ATOM 2360 O O . LEU A 1 298 ? 50.959 79.408 27.573 1.00 37.55 298 LEU B O 1
ATOM 2365 N N . PHE A 1 299 ? 49.535 77.698 27.896 1.00 38.95 299 PHE B N 1
ATOM 2366 C CA . PHE A 1 299 ? 48.565 78.470 28.687 1.00 36.31 299 PHE B CA 1
ATOM 2367 C C . PHE A 1 299 ? 48.314 77.846 30.058 1.00 39.83 299 PHE B C 1
ATOM 2368 O O . PHE A 1 299 ? 48.365 76.618 30.218 1.00 37.25 299 PHE B O 1
ATOM 2376 N N . SER A 1 300 ? 47.982 78.680 31.036 1.00 34.72 300 SER B N 1
ATOM 2377 C CA . SER A 1 300 ? 47.550 78.155 32.313 1.00 33.85 300 SER B CA 1
ATOM 2378 C C . SER A 1 300 ? 46.054 77.908 32.249 1.00 32.61 300 SER B C 1
ATOM 2379 O O . SER A 1 300 ? 45.358 78.443 31.395 1.00 32.19 300 SER B O 1
ATOM 2382 N N . GLU A 1 301 ? 45.574 77.064 33.146 1.00 35.64 301 GLU B N 1
ATOM 2383 C CA . GLU A 1 301 ? 44.159 76.782 33.256 1.00 34.77 301 GLU B CA 1
ATOM 2384 C C . GLU A 1 301 ? 43.404 78.096 33.461 1.00 35.11 301 GLU B C 1
ATOM 2385 O O . GLU A 1 301 ? 42.373 78.344 32.833 1.00 33.91 301 GLU B O 1
ATOM 2391 N N . GLU A 1 302 ? 43.931 78.946 34.340 1.00 29.09 302 GLU B N 1
ATOM 2392 C CA . GLU A 1 302 ? 43.267 80.208 34.660 1.00 31.43 302 GLU B CA 1
ATOM 2393 C C . GLU A 1 302 ? 43.199 81.161 33.467 1.00 30.01 302 GLU B C 1
ATOM 2394 O O . GLU A 1 302 ? 42.191 81.830 33.268 1.00 33.42 302 GLU B O 1
ATOM 2400 N N . GLU A 1 303 ? 44.260 81.234 32.670 1.00 33.70 303 GLU B N 1
ATOM 2401 C CA . GLU A 1 303 ? 44.204 82.042 31.447 1.00 38.02 303 GLU B CA 1
ATOM 2402 C C . GLU A 1 303 ? 43.094 81.555 30.514 1.00 32.85 303 GLU B C 1
ATOM 2403 O O . GLU A 1 303 ? 42.310 82.338 29.976 1.00 31.66 303 GLU B O 1
ATOM 2409 N N . LEU A 1 304 ? 43.054 80.244 30.312 1.00 28.85 304 LEU B N 1
ATOM 2410 C CA . LEU A 1 304 ? 42.114 79.652 29.371 1.00 26.62 304 LEU B CA 1
ATOM 2411 C C . LEU A 1 304 ? 40.678 79.931 29.788 1.00 25.01 304 LEU B C 1
ATOM 2412 O O . LEU A 1 304 ? 39.847 80.249 28.962 1.00 33.15 304 LEU B O 1
ATOM 2417 N N . ARG A 1 305 ? 40.396 79.819 31.083 1.00 28.47 305 ARG B N 1
ATOM 2418 C CA . ARG A 1 305 ? 39.076 80.130 31.603 1.00 28.74 305 ARG B CA 1
ATOM 2419 C C . ARG A 1 305 ? 38.695 81.589 31.370 1.00 26.82 305 ARG B C 1
ATOM 2420 O O . ARG A 1 305 ? 37.566 81.876 31.017 1.00 34.84 305 ARG B O 1
ATOM 2428 N N . LEU A 1 306 ? 39.634 82.504 31.593 1.00 26.53 306 LEU B N 1
ATOM 2429 C CA . LEU A 1 306 ? 39.419 83.927 31.330 1.00 29.52 306 LEU B CA 1
ATOM 2430 C C . LEU A 1 306 ? 39.175 84.165 29.846 1.00 30.46 306 LEU B C 1
ATOM 2431 O O . LEU A 1 306 ? 38.234 84.863 29.464 1.00 37.36 306 LEU B O 1
ATOM 2436 N N . ILE A 1 307 ? 40.024 83.568 29.012 1.00 30.15 307 ILE B N 1
ATOM 2437 C CA . ILE A 1 307 ? 39.928 83.780 27.574 1.00 31.89 307 ILE B CA 1
ATOM 2438 C C . ILE A 1 307 ? 38.571 83.290 27.084 1.00 34.30 307 ILE B C 1
ATOM 2439 O O . ILE A 1 307 ? 37.877 83.975 26.342 1.00 33.30 307 ILE B O 1
ATOM 2444 N N . ILE A 1 308 ? 38.185 82.110 27.540 1.00 29.07 308 ILE B N 1
ATOM 2445 C CA . ILE A 1 308 ? 36.914 81.540 27.162 1.00 33.68 308 ILE B CA 1
ATOM 2446 C C . ILE A 1 308 ? 35.735 82.458 27.548 1.00 33.98 308 ILE B C 1
ATOM 2447 O O . ILE A 1 308 ? 34.865 82.712 26.725 1.00 32.50 308 ILE B O 1
ATOM 2452 N N . GLU A 1 309 ? 35.717 82.959 28.781 1.00 30.24 309 GLU B N 1
ATOM 2453 C CA . GLU A 1 309 ? 34.640 83.841 29.209 1.00 33.80 309 GLU B CA 1
ATOM 2454 C C . GLU A 1 309 ? 34.650 85.163 28.421 1.00 39.17 309 GLU B C 1
ATOM 2455 O O . GLU A 1 309 ? 33.606 85.640 28.002 1.00 40.95 309 GLU B O 1
ATOM 2461 N N . GLN A 1 310 ? 35.830 85.741 28.207 1.00 35.38 310 GLN B N 1
ATOM 2462 C CA . GLN A 1 310 ? 35.946 86.910 27.340 1.00 43.30 310 GLN B CA 1
ATOM 2463 C C . GLN A 1 310 ? 35.287 86.659 25.986 1.00 45.11 310 GLN B C 1
ATOM 2464 O O . GLN A 1 310 ? 34.596 87.529 25.445 1.00 40.87 310 GLN B O 1
ATOM 2470 N N . LEU A 1 311 ? 35.494 85.470 25.431 1.00 40.04 311 LEU B N 1
ATOM 2471 C CA . LEU A 1 311 ? 34.902 85.167 24.131 1.00 33.21 311 LEU B CA 1
ATOM 2472 C C . LEU A 1 311 ? 33.387 84.993 24.178 1.00 35.29 311 LEU B C 1
ATOM 2473 O O . LEU A 1 311 ? 32.706 85.345 23.226 1.00 37.53 311 LEU B O 1
ATOM 2478 N N . ALA A 1 312 ? 32.857 84.457 25.277 1.00 40.14 312 ALA B N 1
ATOM 2479 C CA . ALA A 1 312 ? 31.404 84.318 25.412 1.00 44.33 312 ALA B CA 1
ATOM 2480 C C . ALA A 1 312 ? 30.770 85.695 25.519 1.00 48.56 312 ALA B C 1
ATOM 2481 O O . ALA A 1 312 ? 29.714 85.954 24.941 1.00 49.32 312 ALA B O 1
ATOM 2483 N N . VAL A 1 313 ? 31.419 86.581 26.265 1.00 39.53 313 VAL B N 1
ATOM 2484 C CA . VAL A 1 313 ? 30.946 87.950 26.366 1.00 41.34 313 VAL B CA 1
ATOM 2485 C C . VAL A 1 313 ? 30.952 88.600 24.988 1.00 48.07 313 VAL B C 1
ATOM 2486 O O . VAL A 1 313 ? 29.983 89.251 24.603 1.00 44.06 313 VAL B O 1
ATOM 2490 N N . MET A 1 314 ? 32.032 88.411 24.235 1.00 44.68 314 MET B N 1
ATOM 2491 C CA . MET A 1 314 ? 32.121 89.022 22.909 1.00 44.95 314 MET B CA 1
ATOM 2492 C C . MET A 1 314 ? 31.030 88.493 21.990 1.00 50.32 314 MET B C 1
ATOM 2493 O O . MET A 1 314 ? 30.455 89.235 21.187 1.00 54.46 314 MET B O 1
ATOM 2498 N N . ASP A 1 315 ? 30.753 87.200 22.099 1.00 48.21 315 ASP B N 1
ATOM 2499 C CA . ASP A 1 315 ? 29.707 86.593 21.290 1.00 52.78 315 ASP B CA 1
ATOM 2500 C C . ASP A 1 315 ? 28.378 87.294 21.548 1.00 57.69 315 ASP B C 1
ATOM 2501 O O . ASP A 1 315 ? 27.613 87.557 20.628 1.00 60.07 315 ASP B O 1
ATOM 2506 N N . TYR A 1 316 ? 28.111 87.599 22.810 1.00 58.48 316 TYR B N 1
ATOM 2507 C CA . TYR A 1 316 ? 26.870 88.255 23.184 1.00 60.19 316 TYR B CA 1
ATOM 2508 C C . TYR A 1 316 ? 26.849 89.715 22.735 1.00 64.61 316 TYR B C 1
ATOM 2509 O O . TYR A 1 316 ? 25.833 90.211 22.251 1.00 64.07 316 TYR B O 1
ATOM 2518 N N . GLU A 1 317 ? 27.974 90.403 22.895 1.00 65.32 317 GLU B N 1
ATOM 2519 C CA . GLU A 1 317 ? 28.068 91.806 22.517 1.00 69.61 317 GLU B CA 1
ATOM 2520 C C . GLU A 1 317 ? 28.008 91.990 20.999 1.00 74.67 317 GLU B C 1
ATOM 2521 O O . GLU A 1 317 ? 27.636 93.058 20.502 1.00 77.41 317 GLU B O 1
ATOM 2527 N N . MET A 1 318 ? 28.370 90.941 20.268 1.00 70.44 318 MET B N 1
ATOM 2528 C CA . MET A 1 318 ? 28.304 90.970 18.811 1.00 69.92 318 MET B CA 1
ATOM 2529 C C . MET A 1 318 ? 26.896 90.638 18.304 1.00 75.49 318 MET B C 1
ATOM 2530 O O . MET A 1 318 ? 26.377 91.298 17.396 1.00 74.19 318 MET B O 1
ATOM 2535 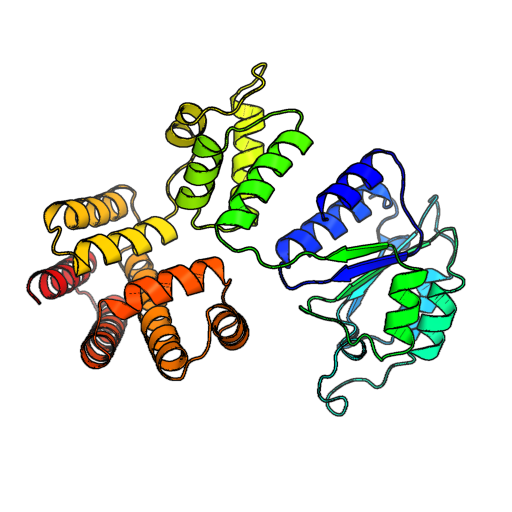N N . LYS A 1 319 ? 26.289 89.611 18.894 1.00 71.81 319 LYS B N 1
ATOM 2536 C CA . LYS A 1 319 ? 24.975 89.146 18.467 1.00 80.06 319 LYS B CA 1
ATOM 2537 C C . LYS A 1 319 ? 23.876 90.158 18.798 1.00 94.31 319 LYS B C 1
ATOM 2538 O O . LYS A 1 319 ? 22.920 90.330 18.037 1.00 98.12 319 LYS B O 1
ATOM 2544 N N . THR A 1 320 ? 24.019 90.833 19.932 1.00 100.92 320 THR B N 1
ATOM 2545 C CA . THR A 1 320 ? 22.995 91.763 20.386 1.00 107.85 320 THR B CA 1
ATOM 2546 C C . THR A 1 320 ? 23.506 93.200 20.396 1.00 109.43 320 THR B C 1
ATOM 2547 O O . THR A 1 320 ? 24.628 93.472 20.819 1.00 104.86 320 THR B O 1
ATOM 2551 N N . GLY A 1 321 ? 22.674 94.119 19.925 1.00 121.40 321 GLY B N 1
ATOM 2552 C CA . GLY A 1 321 ? 23.021 95.527 19.933 1.00 128.99 321 GLY B CA 1
ATOM 2553 C C . GLY A 1 321 ? 24.124 95.873 18.954 1.00 130.74 321 GLY B C 1
ATOM 2554 O O . GLY A 1 321 ? 24.741 94.992 18.353 1.00 125.84 321 GLY B O 1
ATOM 2555 N N . LYS A 1 322 ? 24.374 97.169 18.801 1.00 136.15 322 LYS B N 1
ATOM 2556 C CA . LYS A 1 322 ? 25.344 97.648 17.827 1.00 136.43 322 LYS B CA 1
ATOM 2557 C C . LYS A 1 322 ? 26.648 98.091 18.476 1.00 129.97 322 LYS B C 1
ATOM 2558 O O . LYS A 1 322 ? 26.775 99.226 18.931 1.00 134.37 322 LYS B O 1
ATOM 2560 N N . LYS A 1 323 ? 27.611 97.180 18.528 1.00 116.94 323 LYS B N 1
ATOM 2561 C CA . LYS A 1 323 ? 28.980 97.540 18.850 1.00 102.90 323 LYS B CA 1
ATOM 2562 C C . LYS A 1 323 ? 29.796 97.236 17.600 1.00 92.81 323 LYS B C 1
ATOM 2563 O O . LYS A 1 323 ? 29.395 96.399 16.794 1.00 94.13 323 LYS B O 1
ATOM 2565 N N . ASP A 1 324 ? 30.916 97.926 17.415 1.00 87.83 324 ASP B N 1
ATOM 2566 C CA . ASP A 1 324 ? 31.769 97.673 16.255 1.00 88.50 324 ASP B CA 1
ATOM 2567 C C . ASP A 1 324 ? 32.392 96.284 16.373 1.00 79.52 324 ASP B C 1
ATOM 2568 O O . ASP A 1 324 ? 33.309 96.081 17.166 1.00 79.94 324 ASP B O 1
ATOM 2573 N N . LYS A 1 325 ? 31.892 95.334 15.583 1.00 66.99 325 LYS B N 1
ATOM 2574 C CA . LYS A 1 325 ? 32.326 93.941 15.683 1.00 65.03 325 LYS B CA 1
ATOM 2575 C C . LYS A 1 325 ? 33.835 93.742 15.508 1.00 63.99 325 LYS B C 1
ATOM 2576 O O . LYS A 1 325 ? 34.472 93.055 16.309 1.00 60.31 325 LYS B O 1
ATOM 2582 N N . GLN A 1 326 ? 34.403 94.326 14.457 1.00 64.31 326 GLN B N 1
ATOM 2583 C CA . GLN A 1 326 ? 35.842 94.226 14.230 1.00 63.18 326 GLN B CA 1
ATOM 2584 C C . GLN A 1 326 ? 36.609 94.825 15.401 1.00 60.75 326 GLN B C 1
ATOM 2585 O O . GLN A 1 326 ? 37.638 94.292 15.821 1.00 55.86 326 GLN B O 1
ATOM 2591 N N . LEU A 1 327 ? 36.102 95.939 15.919 1.00 60.52 327 LEU B N 1
ATOM 2592 C CA . LEU A 1 327 ? 36.743 96.623 17.034 1.00 61.87 327 LEU B CA 1
ATOM 2593 C C . LEU A 1 327 ? 36.751 95.746 18.280 1.00 60.68 327 LEU B C 1
ATOM 2594 O O . LEU A 1 327 ? 37.767 95.649 18.969 1.00 66.86 327 LEU B O 1
ATOM 2599 N N . LEU A 1 328 ? 35.613 95.123 18.576 1.00 57.74 328 LEU B N 1
ATOM 2600 C CA . LEU A 1 328 ? 35.539 94.157 19.669 1.00 59.78 328 LEU B CA 1
ATOM 2601 C C . LEU A 1 328 ? 36.657 93.126 19.534 1.00 58.29 328 LEU B C 1
ATOM 2602 O O . LEU A 1 328 ? 37.354 92.822 20.502 1.00 56.06 328 LEU B O 1
ATOM 2607 N N . LEU A 1 329 ? 36.840 92.611 18.321 1.00 59.05 329 LEU B N 1
ATOM 2608 C CA . LEU A 1 329 ? 37.845 91.583 18.081 1.00 60.09 329 LEU B CA 1
ATOM 2609 C C . LEU A 1 329 ? 39.255 92.145 18.211 1.00 54.17 329 LEU B C 1
ATOM 2610 O O . LEU A 1 329 ? 40.139 91.493 18.763 1.00 48.54 329 LEU B O 1
ATOM 2615 N N . GLU A 1 330 ? 39.461 93.354 17.695 1.00 49.73 330 GLU B N 1
ATOM 2616 C CA . GLU A 1 330 ? 40.754 94.022 17.804 1.00 48.63 330 GLU B CA 1
ATOM 2617 C C . GLU A 1 330 ? 41.167 94.167 19.267 1.00 51.14 330 GLU B C 1
ATOM 2618 O O . GLU A 1 330 ? 42.289 93.834 19.632 1.00 52.00 330 GLU B O 1
ATOM 2624 N N . LEU A 1 331 ? 40.258 94.687 20.092 1.00 58.17 331 LEU B N 1
ATOM 2625 C CA . LEU A 1 331 ? 40.504 94.852 21.526 1.00 63.43 331 LEU B CA 1
ATOM 2626 C C . LEU A 1 331 ? 40.877 93.532 22.203 1.00 60.07 331 LEU B C 1
ATOM 2627 O O . LEU A 1 331 ? 41.889 93.451 22.903 1.00 59.93 331 LEU B O 1
ATOM 2632 N N . PHE A 1 332 ? 40.061 92.503 21.983 1.00 51.70 332 PHE B N 1
ATOM 2633 C CA . PHE A 1 332 ? 40.343 91.159 22.492 1.00 42.23 332 PHE B CA 1
ATOM 2634 C C . PHE A 1 332 ? 41.760 90.687 22.146 1.00 50.37 332 PHE B C 1
ATOM 2635 O O . PHE A 1 332 ? 42.532 90.279 23.023 1.00 43.84 332 PHE B O 1
ATOM 2643 N N . LEU A 1 333 ? 42.101 90.746 20.863 1.00 46.56 333 LEU B N 1
ATOM 2644 C CA . LEU A 1 333 ? 43.393 90.262 20.418 1.00 43.08 333 LEU B CA 1
ATOM 2645 C C . LEU A 1 333 ? 44.526 91.110 21.008 1.00 52.79 333 LEU B C 1
ATOM 2646 O O . LEU A 1 333 ? 45.592 90.590 21.350 1.00 43.71 333 LEU B O 1
ATOM 2651 N N . LEU A 1 334 ? 44.292 92.415 21.128 1.00 57.27 334 LEU B N 1
ATOM 2652 C CA . LEU A 1 334 ? 45.270 93.303 21.753 1.00 63.08 334 LEU B CA 1
ATOM 2653 C C . LEU A 1 334 ? 45.463 92.968 23.239 1.00 60.34 334 LEU B C 1
ATOM 2654 O O . LEU A 1 334 ? 46.593 92.837 23.703 1.00 62.30 334 LEU B O 1
ATOM 2659 N N . GLN A 1 335 ? 44.367 92.819 23.978 1.00 58.96 335 GLN B N 1
ATOM 2660 C CA . GLN A 1 335 ? 44.453 92.319 25.352 1.00 61.29 335 GLN B CA 1
ATOM 2661 C C . GLN A 1 335 ? 45.352 91.075 25.425 1.00 61.29 335 GLN B C 1
ATOM 2662 O O . GLN A 1 335 ? 46.297 91.036 26.210 1.00 60.80 335 GLN B O 1
ATOM 2664 N N . LEU A 1 336 ? 45.072 90.074 24.592 1.00 58.90 336 LEU B N 1
ATOM 2665 C CA . LEU A 1 336 ? 45.866 88.841 24.575 1.00 57.15 336 LEU B CA 1
ATOM 2666 C C . LEU A 1 336 ? 47.350 89.089 24.342 1.00 62.96 336 LEU B C 1
ATOM 2667 O O . LEU A 1 336 ? 48.197 88.345 24.840 1.00 65.91 336 LEU B O 1
ATOM 2672 N N . LEU A 1 337 ? 47.664 90.118 23.562 1.00 63.99 337 LEU B N 1
ATOM 2673 C CA . LEU A 1 337 ? 49.048 90.386 23.177 1.00 67.87 337 LEU B CA 1
ATOM 2674 C C . LEU A 1 337 ? 49.850 91.091 24.274 1.00 79.75 337 LEU B C 1
ATOM 2675 O O . LEU A 1 337 ? 51.055 90.860 24.417 1.00 81.36 337 LEU B O 1
ATOM 2680 N N . LYS A 1 338 ? 49.182 91.955 25.035 1.00 85.82 338 LYS B N 1
ATOM 2681 C CA . LYS A 1 338 ? 49.796 92.590 26.196 1.00 92.06 338 LYS B CA 1
ATOM 2682 C C . LYS A 1 338 ? 49.910 91.563 27.316 1.00 106.61 338 LYS B C 1
ATOM 2683 O O . LYS A 1 338 ? 50.968 91.406 27.925 1.00 112.08 338 LYS B O 1
ATOM 2685 N N . ARG A 1 339 ? 48.811 90.856 27.564 1.00 81.66 339 ARG B N 1
ATOM 2686 C CA . ARG A 1 339 ? 48.738 89.843 28.614 1.00 86.37 339 ARG B CA 1
ATOM 2687 C C . ARG A 1 339 ? 49.488 88.559 28.244 1.00 91.90 339 ARG B C 1
ATOM 2688 O O . ARG A 1 339 ? 50.601 88.599 27.713 1.00 92.72 339 ARG B O 1
#

Radius of gyration: 24.07 Å; Cα contacts (8 Å, |Δi|>4): 464; chains: 1; bounding box: 43×66×53 Å

Nearest PDB structures (foldseek):
  3zh9-assembly1_B  TM=1.003E+00  e=5.346E-56  Bacillus subtilis subsp. subtilis str. 168
  3glh-assembly3_K  TM=6.527E-01  e=4.988E-12  Escherichia coli K-12
  8vap-assembly1_A  TM=5.296E-01  e=1.792E-12  Escherichia coli
  1jqj-assembly1_C  TM=5.260E-01  e=5.820E-11  Escherichia coli
  1jqj-assembly2_D  TM=5.060E-01  e=1.795E-10  Escherichia coli

B-factor: mean 51.57, std 21.48, range [20.7, 275.15]

Solvent-accessible surface area: 17158 Å² total; per-residue (Å²): 88,8,39,74,0,5,144,12,10,135,142,55,74,17,71,53,3,1,0,0,42,1,50,9,69,58,7,1,94,35,0,7,36,33,1,85,140,58,11,16,83,135,96,16,60,119,98,3,29,18,73,22,39,0,93,124,35,66,2,85,86,0,16,53,34,0,93,68,145,25,90,155,32,90,78,11,1,0,2,0,73,26,0,44,36,0,23,67,74,91,95,103,100,44,73,104,33,70,38,73,30,0,31,67,5,1,88,85,40,7,108,48,0,0,0,0,0,7,0,40,41,96,118,13,18,73,193,75,82,4,2,124,8,0,123,164,76,11,44,51,3,72,2,96,40,28,65,62,90,51,2,14,80,13,0,34,57,0,0,124,30,50,143,32,50,8,34,89,118,5,0,95,35,0,8,74,7,7,7,8,72,9,47,32,0,28,102,20,0,48,87,0,12,113,91,5,44,155,105,108,88,0,50,44,94,4,0,117,127,58,7,85,90,34,41,49,2,22,5,22,33,1,3,31,59,14,40,82,84,41,122,101,91,2,68,93,29,10,122,60,1,28,100,106,133,45,105,26,44,67,0,5,40,48,2,14,59,8,1,115,6,0,46,78,0,28,123,40,34,133,98,66,98,8,40,143,88,1,3,51,94,32,133,33,72,18,24,46,0,72,40,0,40,73,2,4,211,87,13,53,76,118,75,0,139,98,10,38,103,79,2,55,63,11,42,144,72,4,133,64,68,116,46,90,84,70,78,29,0,64,96,13,4,70,48,23,22,92,111

Sequence (339 aa):
MVFDVWKSLKKGEVHPVYCLYGKETYLLQETVSRIRQTVVDQETKDFNLSVFDLEEDPLDQAIADAETFPFMGERRLVIVKNPYFLTGEKKKEKIEHNVSALESYIQSPAPYTVFVLLAPYEKLDERKKLTKALKKHAFMMEAKELNAKETTDFTVNLAKTEQKTIGTEAAEHLVLLVNGHLSSIFQEIQKLCTFIGDREEITLDDVKMLVARSLEQNIFELINKIVNRKRTESLQIFYDLLKQNEEPIKIMALISNQFRLILQTKYFAEQGYGQKQIASNLKVHPFRVKLAMDQARLFSEEELRLIIEQLAVMDYEMKTGKKDKQLLLELFLLQLLKR

Foldseek 3Di:
DLVVLLVCLVVVNAAQAAEEEAQLVVSVVVSLVSNCVRFPDPVQCVQQEEEEEQQPDAPVVLQVSQQDAGDPGQAHEGEYEAPVVQADDDPPPGDDYDLVVVLVCLLPPDRRYRYYYYHYDHDGPCVDPSNVSCVPRHHYHYDYFDALVVLLVVLQVLLVVLQAGEDSVLSSVLCLQALNNPVSSNVVSVVLSVVVPPHRYRYSVSSVVPGHRDLLSLLLVLLVCLLVLVVVVNVVSVVVCVVVPDDLLNNLVSNLVLLVLLLQLLVVVVVVDDLVVSCVVVVHRSNSSVSSPVSNVSDDNVVSVVLNVLSVVLNVVVVDDDDDSVVSVVVSSVVSSVD